Protein AF-A0A6L9QGP5-F1 (afdb_monomer_lite)

Radius of gyration: 24.7 Å; chains: 1; bounding box: 77×36×71 Å

Organism: NCBI:txid453573

Foldseek 3Di:
DDPVVVVVVVVVVVVVVVVVVVPPPDPPPQKEWEWEWEQDLQQKIKIKIQTDDPDPDPVSQQVLSQQQVCLQQVPFPDWDKDWDADPNGIIIMIITPNSWDDDQKIKHKTFCPSNLVSCVVRRNFKYKYAYHYPPFDKDKDFPWFDDDDNRIDIRGVVGITTMIMMITGHDVVNSVVSVCVVVVVPD

pLDDT: mean 81.31, std 14.69, range [35.16, 96.75]

Structure (mmCIF, N/CA/C/O backbone):
data_AF-A0A6L9QGP5-F1
#
_entry.id   AF-A0A6L9QGP5-F1
#
loop_
_atom_site.group_PDB
_atom_site.id
_atom_site.type_symbol
_atom_site.label_atom_id
_atom_site.label_alt_id
_atom_site.label_comp_id
_atom_site.label_asym_id
_atom_site.label_entity_id
_atom_site.label_seq_id
_atom_site.pdbx_PDB_ins_code
_atom_site.Cartn_x
_atom_site.Cartn_y
_atom_site.Cartn_z
_atom_site.occupancy
_atom_site.B_iso_or_equiv
_atom_site.auth_seq_id
_atom_site.auth_comp_id
_atom_site.auth_asym_id
_atom_site.auth_atom_id
_atom_site.pdbx_PDB_model_num
ATOM 1 N N . MET A 1 1 ? -47.451 16.944 52.480 1.00 52.25 1 MET A N 1
ATOM 2 C CA . MET A 1 1 ? -46.090 16.623 51.989 1.00 52.25 1 MET A CA 1
ATOM 3 C C . MET A 1 1 ? -45.152 17.732 52.432 1.00 52.25 1 MET A C 1
ATOM 5 O O . MET A 1 1 ? -45.442 18.890 52.171 1.00 52.25 1 MET A O 1
ATOM 9 N N . SER A 1 2 ? -44.118 17.407 53.207 1.00 56.41 2 SER A N 1
ATOM 10 C CA . SER A 1 2 ? -43.245 18.396 53.849 1.00 56.41 2 SER A CA 1
ATOM 11 C C . SER A 1 2 ? -42.211 18.953 52.863 1.00 56.41 2 SER A C 1
ATOM 13 O O . SER A 1 2 ? -41.683 18.222 52.027 1.00 56.41 2 SER A O 1
ATOM 15 N N . LEU A 1 3 ? -41.890 20.247 52.985 1.00 67.75 3 LEU A N 1
ATOM 16 C CA . LEU A 1 3 ? -40.940 20.983 52.129 1.00 67.75 3 LEU A CA 1
ATOM 17 C C . LEU A 1 3 ? -39.574 20.272 51.987 1.00 67.75 3 LEU A C 1
ATOM 19 O O . LEU A 1 3 ? -38.909 20.377 50.962 1.00 67.75 3 LEU A O 1
ATOM 23 N N . ARG A 1 4 ? -39.197 19.489 53.007 1.00 67.19 4 ARG A N 1
ATOM 24 C CA . ARG A 1 4 ? -37.963 18.690 53.084 1.00 67.19 4 ARG A CA 1
ATOM 25 C C . ARG A 1 4 ? -37.927 17.523 52.092 1.00 67.19 4 ARG A C 1
ATOM 27 O O . ARG A 1 4 ? -36.852 17.092 51.695 1.00 67.19 4 ARG A O 1
ATOM 34 N N . TRP A 1 5 ? -39.088 17.003 51.701 1.00 66.12 5 TRP A N 1
ATOM 35 C CA . TRP A 1 5 ? -39.187 15.901 50.744 1.00 66.12 5 TRP A CA 1
ATOM 36 C C . TRP A 1 5 ? -39.023 16.412 49.307 1.00 66.12 5 TRP A C 1
ATOM 38 O O . TRP A 1 5 ? -38.307 15.818 48.506 1.00 66.12 5 TRP A O 1
ATOM 48 N N . LEU A 1 6 ? -39.594 17.582 49.006 1.00 72.88 6 LEU A N 1
ATOM 49 C CA . LEU A 1 6 ? -39.451 18.241 47.704 1.00 72.88 6 LEU A CA 1
ATOM 50 C C . LEU A 1 6 ? -37.998 18.638 47.417 1.00 72.88 6 LEU A C 1
ATOM 52 O O . LEU A 1 6 ? -37.512 18.406 46.312 1.00 72.88 6 LEU A O 1
ATOM 56 N N . THR A 1 7 ? -37.277 19.159 48.414 1.00 71.06 7 THR A N 1
ATOM 57 C CA . THR A 1 7 ? -35.859 19.515 48.253 1.00 71.06 7 THR A CA 1
ATOM 58 C C . THR A 1 7 ? -34.971 18.290 48.054 1.00 71.06 7 THR A C 1
ATOM 60 O O . THR A 1 7 ? -34.114 18.308 47.175 1.00 71.06 7 THR A O 1
ATOM 63 N N . ALA A 1 8 ? -35.203 17.201 48.793 1.00 72.19 8 ALA A N 1
ATOM 64 C CA . ALA A 1 8 ? -34.447 15.959 48.619 1.00 72.19 8 ALA A CA 1
ATOM 65 C C . ALA A 1 8 ? -34.630 15.365 47.210 1.00 72.19 8 ALA A C 1
ATOM 67 O O . ALA A 1 8 ? -33.664 14.933 46.582 1.00 72.19 8 ALA A O 1
ATOM 68 N N . THR A 1 9 ? -35.856 15.414 46.682 1.00 73.44 9 THR A N 1
ATOM 69 C CA . THR A 1 9 ? -36.165 14.907 45.336 1.00 73.44 9 THR A CA 1
ATOM 70 C C . THR A 1 9 ? -35.549 15.789 44.246 1.00 73.44 9 THR A C 1
ATOM 72 O O . THR A 1 9 ? -34.979 15.279 43.284 1.00 73.44 9 THR A O 1
ATOM 75 N N . ALA A 1 10 ? -35.595 17.114 44.417 1.00 71.94 10 ALA A N 1
ATOM 76 C CA . ALA A 1 10 ? -34.988 18.062 43.484 1.00 71.94 10 ALA A CA 1
ATOM 77 C C . ALA A 1 10 ? -33.458 17.918 43.419 1.00 71.94 10 ALA A C 1
ATOM 79 O O . ALA A 1 10 ? -32.888 17.928 42.330 1.00 71.94 10 ALA A O 1
ATOM 80 N N . VAL A 1 11 ? -32.794 17.718 44.563 1.00 74.44 11 VAL A N 1
ATOM 81 C CA . VAL A 1 11 ? -31.338 17.501 44.631 1.00 74.44 11 VAL A CA 1
ATOM 82 C C . VAL A 1 11 ? -30.944 16.166 43.993 1.00 74.44 11 VAL A C 1
ATOM 84 O O . VAL A 1 11 ? -29.967 16.114 43.247 1.00 74.44 11 VAL A O 1
ATOM 87 N N . ALA A 1 12 ? -31.723 15.102 44.214 1.00 73.25 12 ALA A N 1
ATOM 88 C CA . ALA A 1 12 ? -31.483 13.805 43.582 1.00 73.25 12 ALA A CA 1
ATOM 89 C C . ALA A 1 12 ? -31.622 13.866 42.049 1.00 73.25 12 ALA A C 1
ATOM 91 O O . ALA A 1 12 ? -30.794 13.308 41.328 1.00 73.25 12 ALA A O 1
ATOM 92 N N . LEU A 1 13 ? -32.625 14.592 41.541 1.00 72.25 13 LEU A N 1
ATOM 93 C CA . LEU A 1 13 ? -32.826 14.788 40.102 1.00 72.25 13 LEU A CA 1
ATOM 94 C C . LEU A 1 13 ? -31.718 15.642 39.469 1.00 72.25 13 LEU A C 1
ATOM 96 O O . LEU A 1 13 ? -31.261 15.330 38.371 1.00 72.25 13 LEU A O 1
ATOM 100 N N . LEU A 1 14 ? -31.230 16.668 40.173 1.00 67.31 14 LEU A N 1
ATOM 101 C CA . LEU A 1 14 ? -30.085 17.473 39.733 1.00 67.31 14 LEU A CA 1
ATOM 102 C C . LEU A 1 14 ? -28.788 16.653 39.682 1.00 67.31 14 LEU A C 1
ATOM 104 O O . LEU A 1 14 ? -28.038 16.764 38.716 1.00 67.31 14 LEU A O 1
ATOM 108 N N . ALA A 1 15 ? -28.546 15.780 40.663 1.00 65.19 15 ALA A N 1
ATOM 109 C CA . ALA A 1 15 ? -27.379 14.896 40.668 1.00 65.19 15 ALA A CA 1
ATOM 110 C C . ALA A 1 15 ? -27.407 13.880 39.507 1.00 65.19 15 ALA A C 1
ATOM 112 O O . ALA A 1 15 ? -26.384 13.646 38.860 1.00 65.19 15 ALA A O 1
ATOM 113 N N . LEU A 1 16 ? -28.583 13.327 39.189 1.00 60.75 16 LEU A N 1
ATOM 114 C CA . LEU A 1 16 ? -28.786 12.447 38.030 1.00 60.75 16 LEU A CA 1
ATOM 115 C C . LEU A 1 16 ? -28.598 13.184 36.695 1.00 60.75 16 LEU A C 1
ATOM 117 O O . LEU A 1 16 ? -27.991 12.636 35.775 1.00 60.75 16 LEU A O 1
ATOM 121 N N . ALA A 1 17 ? -29.054 14.435 36.595 1.00 60.88 17 ALA A N 1
ATOM 122 C CA . ALA A 1 17 ? -28.869 15.261 35.403 1.00 60.88 17 ALA A CA 1
ATOM 123 C C . ALA A 1 17 ? -27.392 15.624 35.160 1.00 60.88 17 ALA A C 1
ATOM 125 O O . ALA A 1 17 ? -26.945 15.628 34.015 1.00 60.88 17 ALA A O 1
ATOM 126 N N . VAL A 1 18 ? -26.608 15.862 36.219 1.00 60.94 18 VAL A N 1
ATOM 127 C CA . VAL A 1 18 ? -25.157 16.106 36.113 1.00 60.94 18 VAL A CA 1
ATOM 128 C C . VAL A 1 18 ? -24.407 14.841 35.673 1.00 60.94 18 VAL A C 1
ATOM 130 O O . VAL A 1 18 ? -23.506 14.919 34.840 1.00 60.94 18 VAL A O 1
ATOM 133 N N . LEU A 1 19 ? -24.815 13.661 36.152 1.00 57.34 19 LEU A N 1
ATOM 134 C CA . LEU A 1 19 ? -24.239 12.381 35.720 1.00 57.34 19 LEU A CA 1
ATOM 135 C C . LEU A 1 19 ? -24.580 12.040 34.260 1.00 57.34 19 LEU A C 1
ATOM 137 O O . LEU A 1 19 ? -23.722 11.530 33.542 1.00 57.34 19 LEU A O 1
ATOM 141 N N . ALA A 1 20 ? -25.786 12.373 33.792 1.00 57.38 20 ALA A N 1
ATOM 142 C CA . ALA A 1 20 ? -26.165 12.229 32.385 1.00 57.38 20 ALA A CA 1
ATOM 143 C C . ALA A 1 20 ? -25.498 13.288 31.478 1.00 57.38 20 ALA A C 1
ATOM 145 O O . ALA A 1 20 ? -25.155 12.997 30.333 1.00 57.38 20 ALA A O 1
ATOM 146 N N . GLY A 1 21 ? -25.259 14.498 31.997 1.00 49.28 21 GLY A N 1
ATOM 147 C CA . GLY A 1 21 ? -24.613 15.608 31.286 1.00 49.28 21 GLY A CA 1
ATOM 148 C C . GLY A 1 21 ? -23.098 15.459 31.098 1.00 49.28 21 GLY A C 1
ATOM 149 O O . GLY A 1 21 ? -22.541 16.044 30.172 1.00 49.28 21 GLY A O 1
ATOM 150 N N . CYS A 1 22 ? -22.428 14.633 31.908 1.00 57.06 22 CYS A N 1
ATOM 151 C CA . CYS A 1 22 ? -21.014 14.280 31.709 1.00 57.06 22 CYS A CA 1
ATOM 152 C C . CYS A 1 22 ? -20.787 13.227 30.607 1.00 57.06 22 CYS A C 1
ATOM 154 O O . CYS A 1 22 ? -19.644 12.919 30.276 1.00 57.06 22 CYS A O 1
ATOM 156 N N . GLY A 1 23 ? -21.852 12.696 30.002 1.00 47.66 23 GLY A N 1
ATOM 157 C CA . GLY A 1 23 ? -21.805 11.817 28.834 1.00 47.66 23 GLY A CA 1
ATOM 158 C C . GLY A 1 23 ? -21.797 12.587 27.516 1.00 47.66 23 GLY A C 1
ATOM 159 O O . GLY A 1 23 ? -22.494 12.189 26.586 1.00 47.66 23 GLY A O 1
ATOM 160 N N . GLY A 1 24 ? -21.060 13.702 27.446 1.00 47.00 24 GLY A N 1
ATOM 161 C CA . GLY A 1 24 ? -20.863 14.510 26.240 1.00 47.00 24 GLY A CA 1
ATOM 162 C C . GLY A 1 24 ? -20.171 13.704 25.141 1.00 47.00 24 GLY A C 1
ATOM 163 O O . GLY A 1 24 ? -18.973 13.845 24.904 1.00 47.00 24 GLY A O 1
ATOM 164 N N . GLY A 1 25 ? -20.933 12.824 24.494 1.00 48.47 25 GLY A N 1
ATOM 165 C CA . GLY A 1 25 ? -20.540 11.991 23.373 1.00 48.47 25 GLY A CA 1
ATOM 166 C C . GLY A 1 25 ? -20.357 12.850 22.135 1.00 48.47 25 GLY A C 1
ATOM 167 O O . GLY A 1 25 ? -21.201 12.862 21.243 1.00 48.47 25 GLY A O 1
ATOM 168 N N . GLY A 1 26 ? -19.246 13.583 22.083 1.00 56.50 26 GLY A N 1
ATOM 169 C CA . GLY A 1 26 ? -18.727 14.085 20.821 1.00 56.50 26 GLY A CA 1
ATOM 170 C C . GLY A 1 26 ? -18.550 12.909 19.863 1.00 56.50 26 GLY A C 1
ATOM 171 O O . GLY A 1 26 ? -18.147 11.818 20.279 1.00 56.50 26 GLY A O 1
ATOM 172 N N . ALA A 1 27 ? -18.885 13.115 18.587 1.00 63.47 27 ALA A N 1
ATOM 173 C CA . ALA A 1 27 ? -18.674 12.099 17.565 1.00 63.47 27 ALA A CA 1
ATOM 174 C C . ALA A 1 27 ? -17.229 11.568 17.666 1.00 63.47 27 ALA A C 1
ATOM 176 O O . ALA A 1 27 ? -16.304 12.371 17.843 1.00 63.47 27 ALA A O 1
ATOM 177 N N . PRO A 1 28 ? -17.014 10.241 17.591 1.00 65.88 28 PRO A N 1
ATOM 178 C CA . PRO A 1 28 ? -15.676 9.677 17.673 1.00 65.88 28 PRO A CA 1
ATOM 179 C C . PRO A 1 28 ? -14.753 10.375 16.669 1.00 65.88 28 PRO A C 1
ATOM 181 O O . PRO A 1 28 ? -15.177 10.608 15.532 1.00 65.88 28 PRO A O 1
ATOM 184 N N . PRO A 1 29 ? -13.506 10.706 17.047 1.00 69.25 29 PRO A N 1
ATOM 185 C CA . PRO A 1 29 ? -12.596 11.372 16.134 1.00 69.25 29 PRO A CA 1
ATOM 186 C C . PRO A 1 29 ? -12.404 10.522 14.865 1.00 69.25 29 PRO A C 1
ATOM 188 O O . PRO A 1 29 ? -12.360 9.287 14.950 1.00 69.25 29 PRO A O 1
ATOM 191 N N . PRO A 1 30 ? -12.285 11.159 13.687 1.00 79.12 30 PRO A N 1
ATOM 192 C CA . PRO A 1 30 ? -12.140 10.450 12.424 1.00 79.12 30 PRO A CA 1
ATOM 193 C C . PRO A 1 30 ? -10.869 9.599 12.438 1.00 79.12 30 PRO A C 1
ATOM 195 O O . PRO A 1 30 ? -9.796 10.067 12.832 1.00 79.12 30 PRO A O 1
ATOM 198 N N . GLN A 1 31 ? -10.987 8.350 11.990 1.00 88.69 31 GLN A N 1
ATOM 199 C CA . GLN A 1 31 ? -9.846 7.445 11.912 1.00 88.69 31 GLN A CA 1
ATOM 200 C C . GLN A 1 31 ? -8.950 7.852 10.747 1.00 88.69 31 GLN A C 1
ATOM 202 O O . GLN A 1 31 ? -9.422 8.143 9.649 1.00 88.69 31 GLN A O 1
ATOM 207 N N . ARG A 1 32 ? -7.639 7.857 10.977 1.00 87.88 32 ARG A N 1
ATOM 208 C CA . ARG A 1 32 ? -6.649 8.232 9.968 1.00 87.88 32 ARG A CA 1
ATOM 209 C C . ARG A 1 32 ? -5.679 7.090 9.769 1.00 87.88 32 ARG A C 1
ATOM 211 O O . ARG A 1 32 ? -5.168 6.526 10.734 1.00 87.88 32 ARG A O 1
ATOM 218 N N . ALA A 1 33 ? -5.389 6.788 8.514 1.00 92.12 33 ALA A N 1
ATOM 219 C CA . ALA A 1 33 ? -4.330 5.861 8.172 1.00 92.12 33 ALA A CA 1
ATOM 220 C C . ALA A 1 33 ? -3.357 6.488 7.174 1.00 92.12 33 ALA A C 1
ATOM 222 O O . ALA A 1 33 ? -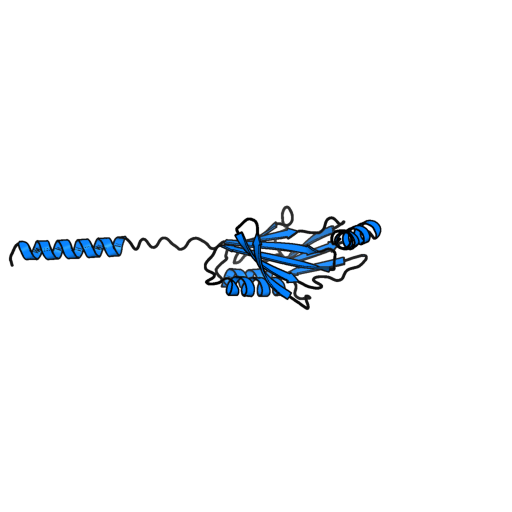3.703 7.356 6.364 1.00 92.12 33 ALA A O 1
ATOM 223 N N . ARG A 1 34 ? -2.119 6.016 7.235 1.00 94.06 34 ARG A N 1
ATOM 224 C CA . ARG A 1 34 ? -1.097 6.235 6.224 1.00 94.06 34 ARG A CA 1
ATOM 225 C C . ARG A 1 34 ? -0.489 4.888 5.870 1.00 94.06 34 ARG A C 1
ATOM 227 O O . ARG A 1 34 ? -0.160 4.103 6.755 1.00 94.06 34 ARG A O 1
ATOM 234 N N . VAL A 1 35 ? -0.361 4.646 4.575 1.00 95.62 35 VAL A N 1
ATOM 235 C CA . VAL A 1 35 ? 0.300 3.476 4.012 1.00 95.62 35 VAL A CA 1
ATOM 236 C C . VAL A 1 35 ? 1.516 3.965 3.241 1.00 95.62 35 VAL A C 1
ATOM 238 O O . VAL A 1 35 ? 1.379 4.714 2.273 1.00 95.62 35 VAL A O 1
ATOM 241 N N . ASP A 1 36 ? 2.701 3.556 3.669 1.00 96.00 36 ASP A N 1
ATOM 242 C CA . ASP A 1 36 ? 3.942 3.801 2.941 1.00 96.00 36 ASP A CA 1
ATOM 243 C C . ASP A 1 36 ? 4.373 2.493 2.268 1.00 96.00 36 ASP A C 1
ATOM 245 O O . ASP A 1 36 ? 4.530 1.465 2.919 1.00 96.00 36 ASP A O 1
ATOM 249 N N . VAL A 1 37 ? 4.516 2.522 0.945 1.00 96.75 37 VAL A N 1
ATOM 250 C CA . VAL A 1 37 ? 4.975 1.391 0.135 1.00 96.75 37 VAL A CA 1
ATOM 251 C C . VAL A 1 37 ? 6.394 1.685 -0.315 1.00 96.75 37 VAL A C 1
ATOM 253 O O . VAL A 1 37 ? 6.611 2.632 -1.069 1.00 96.75 37 VAL A O 1
ATOM 256 N N . THR A 1 38 ? 7.350 0.870 0.108 1.00 95.62 38 THR A N 1
ATOM 257 C CA . THR A 1 38 ? 8.757 0.990 -0.278 1.00 95.62 38 THR A CA 1
ATOM 258 C C . THR A 1 38 ? 9.130 -0.169 -1.179 1.00 95.62 38 THR A C 1
ATOM 260 O O . THR A 1 38 ? 9.122 -1.318 -0.755 1.00 95.62 38 THR A O 1
ATOM 263 N N . VAL A 1 39 ? 9.457 0.118 -2.435 1.00 93.00 39 VAL A N 1
ATOM 264 C CA . VAL A 1 39 ? 9.999 -0.882 -3.359 1.00 93.00 39 VAL A CA 1
ATOM 265 C C . VAL A 1 39 ? 11.478 -1.079 -3.037 1.00 93.00 39 VAL A C 1
ATOM 267 O O . VAL A 1 39 ? 12.212 -0.101 -2.904 1.00 93.00 39 VAL A O 1
ATOM 270 N N . LEU A 1 40 ? 11.913 -2.330 -2.913 1.00 90.50 40 LEU A N 1
ATOM 271 C CA . LEU A 1 40 ? 13.303 -2.679 -2.630 1.00 90.50 40 LEU A CA 1
ATOM 272 C C . LEU A 1 40 ? 14.035 -3.075 -3.914 1.00 90.50 40 LEU A C 1
ATOM 274 O O . LEU A 1 40 ? 13.420 -3.429 -4.921 1.00 90.50 40 LEU A O 1
ATOM 278 N N . GLU A 1 41 ? 15.361 -3.006 -3.897 1.00 83.25 41 GLU A N 1
ATOM 279 C CA . GLU A 1 41 ? 16.214 -3.326 -5.052 1.00 83.25 41 GLU A CA 1
ATOM 280 C C . GLU A 1 41 ? 16.358 -4.837 -5.286 1.00 83.25 41 GLU A C 1
ATOM 282 O O . GLU A 1 41 ? 16.621 -5.284 -6.395 1.00 83.25 41 GLU A O 1
ATOM 287 N N . ASP A 1 42 ? 16.118 -5.657 -4.271 1.00 83.38 42 ASP A N 1
ATOM 288 C CA . ASP A 1 42 ? 16.232 -7.118 -4.337 1.00 83.38 42 ASP A CA 1
ATOM 289 C C . ASP A 1 42 ? 15.017 -7.814 -4.987 1.00 83.38 42 ASP A C 1
ATOM 291 O O . ASP A 1 42 ? 14.988 -9.039 -5.129 1.00 83.38 42 ASP A O 1
ATOM 295 N N . GLY A 1 43 ? 14.010 -7.050 -5.420 1.00 86.12 43 GLY A N 1
ATOM 296 C CA . GLY A 1 43 ? 12.738 -7.585 -5.912 1.00 86.12 43 GLY A CA 1
ATOM 297 C C . GLY A 1 43 ? 11.618 -7.588 -4.873 1.00 86.12 43 GLY A C 1
ATOM 298 O O . GLY A 1 43 ? 10.484 -7.927 -5.219 1.00 86.12 43 GLY A O 1
ATOM 299 N N . GLY A 1 44 ? 11.914 -7.241 -3.620 1.00 91.38 44 GLY A N 1
ATOM 300 C CA . GLY A 1 44 ? 10.95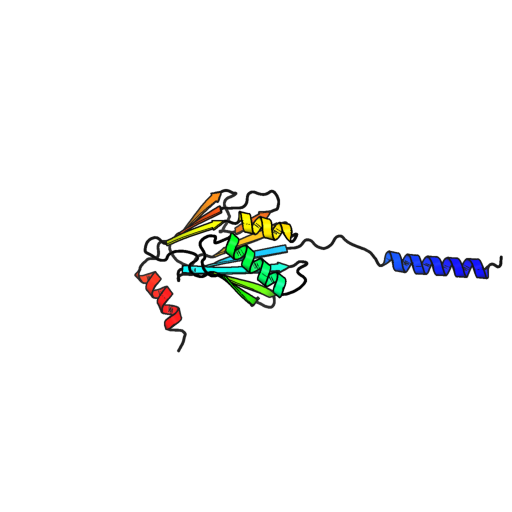3 -7.144 -2.529 1.00 91.38 44 GLY A CA 1
ATOM 301 C C . GLY A 1 44 ? 10.225 -5.800 -2.455 1.00 91.38 44 GLY A C 1
ATOM 302 O O . GLY A 1 44 ? 10.465 -4.870 -3.234 1.00 91.38 44 GLY A O 1
ATOM 303 N N . ALA A 1 45 ? 9.309 -5.706 -1.497 1.00 94.56 45 ALA A N 1
ATOM 304 C CA . ALA A 1 45 ? 8.697 -4.451 -1.080 1.00 94.56 45 ALA A CA 1
ATOM 305 C C . ALA A 1 45 ? 8.352 -4.477 0.415 1.00 94.56 45 ALA A C 1
ATOM 307 O O . ALA A 1 45 ? 8.034 -5.527 0.968 1.00 94.56 45 ALA A O 1
ATOM 308 N N . GLU A 1 46 ? 8.353 -3.315 1.055 1.00 95.94 46 GLU A N 1
ATOM 309 C CA . GLU A 1 46 ? 7.813 -3.116 2.398 1.00 95.94 46 GLU A CA 1
ATOM 310 C C . GLU A 1 46 ? 6.513 -2.311 2.314 1.00 95.94 46 GLU A C 1
ATOM 312 O O . GLU A 1 46 ? 6.405 -1.356 1.543 1.00 95.94 46 GLU A O 1
ATOM 317 N N . VAL A 1 47 ? 5.521 -2.689 3.116 1.00 96.56 47 VAL A N 1
ATOM 318 C CA . VAL A 1 47 ? 4.269 -1.951 3.291 1.00 96.56 47 VAL A CA 1
ATOM 319 C C . VAL A 1 47 ? 4.110 -1.616 4.764 1.00 96.56 47 VAL A C 1
ATOM 321 O O . VAL A 1 47 ? 3.820 -2.490 5.582 1.00 96.56 47 VAL A O 1
ATOM 324 N N . ASP A 1 48 ? 4.264 -0.340 5.089 1.00 95.69 48 ASP A N 1
ATOM 325 C CA . ASP A 1 48 ? 4.123 0.178 6.442 1.00 95.69 48 ASP A CA 1
ATOM 326 C C . ASP A 1 48 ? 2.724 0.763 6.617 1.00 95.69 48 ASP A C 1
ATOM 328 O O . ASP A 1 48 ? 2.336 1.714 5.937 1.00 95.69 48 ASP A O 1
ATOM 332 N N . LEU A 1 49 ? 1.951 0.183 7.535 1.00 94.88 49 LEU A N 1
ATOM 333 C CA . LEU A 1 49 ? 0.632 0.671 7.920 1.00 94.88 49 LEU A CA 1
ATOM 334 C C . LEU A 1 49 ? 0.720 1.428 9.243 1.00 94.88 49 LEU A C 1
ATOM 336 O O . LEU A 1 49 ? 0.831 0.827 10.316 1.00 94.88 49 LEU A O 1
ATOM 340 N N . HIS A 1 50 ? 0.563 2.744 9.160 1.00 91.75 50 HIS A N 1
ATOM 341 C CA . HIS A 1 50 ? 0.327 3.618 10.299 1.00 91.75 50 HIS A CA 1
ATOM 342 C C . HIS A 1 50 ? -1.177 3.840 10.441 1.00 91.75 50 HIS A C 1
ATOM 344 O O . HIS A 1 50 ? -1.782 4.520 9.615 1.00 91.75 50 HIS A O 1
ATOM 350 N N . ALA A 1 51 ? -1.788 3.275 11.478 1.00 88.69 51 ALA A N 1
ATOM 351 C CA . ALA A 1 51 ? -3.221 3.385 11.721 1.00 88.69 51 ALA A CA 1
ATOM 352 C C . ALA A 1 51 ? -3.476 4.083 13.061 1.00 88.69 51 ALA A C 1
ATOM 354 O O . ALA A 1 51 ? -3.201 3.526 14.120 1.00 88.69 51 ALA A O 1
ATOM 355 N N . ALA A 1 52 ? -4.010 5.301 13.005 1.00 83.50 52 ALA A N 1
ATOM 356 C CA . ALA A 1 52 ? -4.505 6.040 14.157 1.00 83.50 52 ALA A CA 1
ATOM 357 C C . ALA A 1 52 ? -6.036 5.944 14.158 1.00 83.50 52 ALA A C 1
ATOM 359 O O . ALA A 1 52 ? -6.729 6.692 13.466 1.00 83.50 52 ALA A O 1
ATOM 360 N N . GLY A 1 53 ? -6.566 4.961 14.881 1.00 79.62 53 GLY A N 1
ATOM 361 C CA . GLY A 1 53 ? -7.991 4.651 14.873 1.00 79.62 53 GLY A CA 1
ATOM 362 C C . GLY A 1 53 ? -8.355 3.538 15.847 1.00 79.62 53 GLY A C 1
ATOM 363 O O . GLY A 1 53 ? -7.543 3.105 16.663 1.00 79.62 53 GLY A O 1
ATOM 364 N N . ARG A 1 54 ? -9.595 3.067 15.747 1.00 80.62 54 ARG A N 1
ATOM 365 C CA . ARG A 1 54 ? -10.173 2.016 16.585 1.00 80.62 54 ARG A CA 1
ATOM 366 C C . ARG A 1 54 ? -9.747 0.644 16.064 1.00 80.62 54 ARG A C 1
ATOM 368 O O . ARG A 1 54 ? -10.535 -0.089 15.477 1.00 80.62 54 ARG A O 1
ATOM 375 N N . LEU A 1 55 ? -8.479 0.307 16.282 1.00 81.56 55 LEU A N 1
ATOM 376 C CA . LEU A 1 55 ? -7.983 -1.062 16.171 1.00 81.56 55 LEU A CA 1
ATOM 377 C C . LEU A 1 55 ? -7.712 -1.573 17.595 1.00 81.56 55 LEU A C 1
ATOM 379 O O . LEU A 1 55 ? -6.890 -0.984 18.292 1.00 81.56 55 LEU A O 1
ATOM 383 N N . PRO A 1 56 ? -8.407 -2.627 18.056 1.00 79.19 56 PRO A N 1
ATOM 384 C CA . PRO A 1 56 ? -8.410 -3.032 19.464 1.00 79.19 56 PRO A CA 1
ATOM 385 C C . PRO A 1 56 ? -7.099 -3.681 19.921 1.00 79.19 56 PRO A C 1
ATOM 387 O O . PRO A 1 56 ? -6.898 -3.870 21.117 1.00 79.19 56 PRO A O 1
ATOM 390 N N . SER A 1 57 ? -6.213 -4.062 18.994 1.00 84.31 57 SER A N 1
ATOM 391 C CA . SER A 1 57 ? -4.925 -4.672 19.328 1.00 84.31 57 SER A CA 1
ATOM 392 C C . SER A 1 57 ? -3.896 -4.553 18.204 1.00 84.31 57 SER A C 1
ATOM 394 O O . SER A 1 57 ? -4.242 -4.490 17.022 1.00 84.31 57 SER A O 1
ATOM 396 N N . ASP A 1 58 ? -2.617 -4.659 18.567 1.00 86.56 58 ASP A N 1
ATOM 397 C CA . ASP A 1 58 ? -1.489 -4.809 17.640 1.00 86.56 58 ASP A CA 1
ATOM 398 C C . ASP A 1 58 ? -1.682 -5.968 16.650 1.00 86.56 58 ASP A C 1
ATOM 400 O O . ASP A 1 58 ? -1.268 -5.887 15.492 1.00 86.56 58 ASP A O 1
ATOM 404 N N . ALA A 1 59 ? -2.326 -7.056 17.085 1.00 89.25 59 ALA A N 1
ATOM 405 C CA . ALA A 1 59 ? -2.619 -8.203 16.232 1.00 89.25 59 ALA A CA 1
ATOM 406 C C . ALA A 1 59 ? -3.590 -7.836 15.098 1.00 89.25 59 ALA A C 1
ATOM 408 O O . ALA A 1 59 ? -3.400 -8.278 13.963 1.00 89.25 59 ALA A O 1
ATOM 409 N N . GLU A 1 60 ? -4.582 -6.981 15.366 1.00 89.81 60 GLU A N 1
ATOM 410 C CA . GLU A 1 60 ? -5.472 -6.465 14.324 1.00 89.81 60 GLU A CA 1
ATOM 411 C C . GLU A 1 60 ? -4.750 -5.543 13.344 1.00 89.81 60 GLU A C 1
ATOM 413 O O . GLU A 1 60 ? -4.983 -5.656 12.137 1.00 89.81 60 GLU A O 1
ATOM 418 N N . VAL A 1 61 ? -3.840 -4.690 13.831 1.00 90.31 61 VAL A N 1
ATOM 419 C CA . VAL A 1 61 ? -3.011 -3.837 12.962 1.00 90.31 61 VAL A CA 1
ATOM 420 C C . VAL A 1 61 ? -2.161 -4.707 12.031 1.00 90.31 61 VAL A C 1
ATOM 422 O O . VAL A 1 61 ? -2.159 -4.487 10.820 1.00 90.31 61 VAL A O 1
ATOM 425 N N . ARG A 1 62 ? -1.511 -5.759 12.557 1.00 93.06 62 ARG A N 1
ATOM 426 C CA . ARG A 1 62 ? -0.750 -6.727 11.742 1.00 93.06 62 ARG A CA 1
ATOM 427 C C . ARG A 1 62 ? -1.636 -7.439 10.725 1.00 93.06 62 ARG A C 1
ATOM 429 O O . ARG A 1 62 ? -1.292 -7.514 9.548 1.00 93.06 62 ARG A O 1
ATOM 436 N N . ALA A 1 63 ? -2.788 -7.949 11.150 1.00 92.88 63 ALA A N 1
ATOM 437 C CA . ALA A 1 63 ? -3.701 -8.648 10.253 1.00 92.88 63 ALA A CA 1
ATOM 438 C C . ALA A 1 63 ? -4.203 -7.730 9.125 1.00 92.88 63 ALA A C 1
ATOM 440 O O . ALA A 1 63 ? -4.324 -8.164 7.978 1.00 92.88 63 ALA A O 1
ATOM 441 N N . LEU A 1 64 ? -4.478 -6.458 9.433 1.00 94.44 64 LEU A N 1
ATOM 442 C CA . LEU A 1 64 ? -4.870 -5.458 8.445 1.00 94.44 64 LEU A CA 1
ATOM 443 C C . LEU A 1 64 ? -3.724 -5.139 7.477 1.00 94.44 64 LEU A C 1
ATOM 445 O O . LEU A 1 64 ? -3.947 -5.204 6.270 1.00 94.44 64 LEU A O 1
ATOM 449 N N . ALA A 1 65 ? -2.510 -4.891 7.976 1.00 95.12 65 ALA A N 1
ATOM 450 C CA . ALA A 1 65 ? -1.333 -4.639 7.143 1.00 95.12 65 ALA A CA 1
ATOM 451 C C . ALA A 1 65 ? -1.041 -5.806 6.187 1.00 95.12 65 ALA A C 1
ATOM 453 O O . ALA A 1 65 ? -0.848 -5.594 4.993 1.00 95.12 65 ALA A O 1
ATOM 454 N N . GLY A 1 66 ? -1.111 -7.049 6.675 1.00 94.88 66 GLY A N 1
ATOM 455 C CA . GLY A 1 66 ? -0.921 -8.240 5.844 1.00 94.88 66 GLY A CA 1
ATOM 456 C C . GLY A 1 66 ? -1.980 -8.401 4.755 1.00 94.88 66 GLY A C 1
ATOM 457 O O . GLY A 1 66 ? -1.656 -8.785 3.633 1.00 94.88 66 GLY A O 1
ATOM 458 N N . ARG A 1 67 ? -3.249 -8.086 5.054 1.00 95.31 67 ARG A N 1
ATOM 459 C CA . ARG A 1 67 ? -4.315 -8.076 4.038 1.00 95.31 67 ARG A CA 1
ATOM 460 C C . ARG A 1 67 ? -4.078 -6.984 3.000 1.00 95.31 67 ARG A C 1
ATOM 462 O O . ARG A 1 67 ? -4.139 -7.281 1.816 1.00 95.31 67 ARG A O 1
ATOM 469 N N . ILE A 1 68 ? -3.764 -5.763 3.433 1.00 95.56 68 ILE A N 1
ATOM 470 C CA . ILE A 1 68 ? -3.467 -4.638 2.536 1.00 95.56 68 ILE A CA 1
ATOM 471 C C . ILE A 1 68 ? -2.299 -4.982 1.606 1.00 95.56 68 ILE A C 1
ATOM 473 O O . ILE A 1 68 ? -2.432 -4.819 0.399 1.00 95.56 68 ILE A O 1
ATOM 477 N N . ALA A 1 69 ? -1.197 -5.520 2.132 1.00 95.88 69 ALA A N 1
ATOM 478 C CA . ALA A 1 69 ? -0.032 -5.881 1.328 1.00 95.88 69 ALA A CA 1
ATOM 479 C C . ALA A 1 69 ? -0.352 -6.922 0.240 1.00 95.88 69 ALA A C 1
ATOM 481 O O . ALA A 1 69 ? 0.086 -6.769 -0.896 1.00 95.88 69 ALA A O 1
ATOM 482 N N . ARG A 1 70 ? -1.167 -7.943 0.544 1.00 94.44 70 ARG A N 1
ATOM 483 C CA . ARG A 1 70 ? -1.596 -8.939 -0.458 1.00 94.44 70 ARG A CA 1
ATOM 484 C C . ARG A 1 70 ? -2.486 -8.347 -1.548 1.00 94.44 70 ARG A C 1
ATOM 486 O O . ARG A 1 70 ? -2.379 -8.754 -2.697 1.00 94.44 70 ARG A O 1
ATOM 493 N N . GLU A 1 71 ? -3.352 -7.401 -1.193 1.00 95.00 71 GLU A N 1
ATOM 494 C CA . GLU A 1 71 ? -4.212 -6.717 -2.166 1.00 95.00 71 GLU A CA 1
ATOM 495 C C . GLU A 1 71 ? -3.383 -5.778 -3.063 1.00 95.00 71 GLU A C 1
ATOM 497 O O . GLU A 1 71 ? -3.608 -5.734 -4.268 1.00 95.00 71 GLU A O 1
ATOM 502 N N . LEU A 1 72 ? -2.381 -5.090 -2.495 1.00 95.25 72 LEU A N 1
ATOM 503 C CA . LEU A 1 72 ? -1.454 -4.230 -3.241 1.00 95.25 72 LEU A CA 1
ATOM 504 C C . LEU A 1 72 ? -0.583 -5.018 -4.226 1.00 95.25 72 LEU A C 1
ATOM 506 O O . LEU A 1 72 ? -0.339 -4.540 -5.334 1.00 95.25 72 LEU A O 1
ATOM 510 N N . PHE A 1 73 ? -0.125 -6.210 -3.830 1.00 91.62 73 PHE A N 1
ATOM 511 C CA . PHE A 1 73 ? 0.784 -7.057 -4.604 1.00 91.62 73 PHE A CA 1
ATOM 512 C C . PHE A 1 73 ? 0.159 -8.433 -4.882 1.00 91.62 73 PHE A C 1
ATOM 514 O O . PHE A 1 73 ? 0.564 -9.428 -4.276 1.00 91.62 73 PHE A O 1
ATOM 521 N N . PRO A 1 74 ? -0.782 -8.545 -5.837 1.00 79.44 74 PRO A N 1
ATOM 522 C CA . PRO A 1 74 ? -1.484 -9.805 -6.102 1.00 79.44 74 PRO A CA 1
ATOM 523 C C . PRO A 1 74 ? -0.564 -10.936 -6.597 1.00 79.44 74 PRO A C 1
ATOM 525 O O . PRO A 1 74 ? -0.912 -12.107 -6.491 1.00 79.44 74 PRO A O 1
ATOM 528 N N . GLY A 1 75 ? 0.617 -10.604 -7.135 1.00 78.56 75 GLY A N 1
ATOM 529 C CA . GLY A 1 75 ? 1.627 -11.578 -7.568 1.00 78.56 75 GLY A CA 1
ATOM 530 C C . GLY A 1 75 ? 2.597 -12.038 -6.472 1.00 78.56 75 GLY A C 1
ATOM 531 O O . GLY A 1 75 ? 3.452 -12.883 -6.743 1.00 78.56 75 GLY A O 1
ATOM 532 N N . ALA A 1 76 ? 2.505 -11.486 -5.258 1.00 79.94 76 ALA A N 1
ATOM 533 C CA . ALA A 1 76 ? 3.409 -11.828 -4.169 1.00 79.94 76 ALA A CA 1
ATOM 534 C C . ALA A 1 76 ? 3.151 -13.248 -3.653 1.00 79.94 76 ALA A C 1
ATOM 536 O O . ALA A 1 76 ? 2.017 -13.628 -3.368 1.00 79.94 76 ALA A O 1
ATOM 537 N N . ARG A 1 77 ? 4.222 -14.032 -3.488 1.00 74.94 77 ARG A N 1
ATOM 538 C CA . ARG A 1 77 ? 4.123 -15.402 -2.955 1.00 74.94 77 ARG A CA 1
ATOM 539 C C . ARG A 1 77 ? 4.126 -15.450 -1.434 1.00 74.94 77 ARG A C 1
ATOM 541 O O . ARG A 1 77 ? 3.440 -16.284 -0.852 1.00 74.94 77 ARG A O 1
ATOM 548 N N . THR A 1 78 ? 4.884 -14.558 -0.804 1.00 87.25 78 THR A N 1
ATOM 549 C CA . THR A 1 78 ? 5.083 -14.548 0.645 1.00 87.25 78 THR A CA 1
ATOM 550 C C . THR A 1 78 ? 4.906 -13.131 1.164 1.00 87.25 78 THR A C 1
ATOM 552 O O . THR A 1 78 ? 5.466 -12.188 0.610 1.00 87.25 78 THR A O 1
ATOM 555 N N . VAL A 1 79 ? 4.129 -12.993 2.239 1.00 92.19 79 VAL A N 1
ATOM 556 C CA . VAL A 1 79 ? 3.980 -11.742 2.986 1.00 92.19 79 VAL A CA 1
ATOM 557 C C . VAL A 1 79 ? 4.216 -12.048 4.457 1.00 92.19 79 VAL A C 1
ATOM 559 O O . VAL A 1 79 ? 3.458 -12.820 5.051 1.00 92.19 79 VAL A O 1
ATOM 562 N N . ARG A 1 80 ? 5.255 -11.453 5.041 1.00 93.69 80 ARG A N 1
ATOM 563 C CA . ARG A 1 80 ? 5.583 -11.562 6.468 1.00 93.69 80 ARG A CA 1
ATOM 564 C C . ARG A 1 80 ? 5.217 -10.262 7.151 1.00 93.69 80 ARG A C 1
ATOM 566 O O . ARG A 1 80 ? 5.507 -9.197 6.629 1.00 93.69 80 ARG A O 1
ATOM 573 N N . VAL A 1 81 ? 4.564 -10.332 8.306 1.00 93.25 81 VAL A N 1
ATOM 574 C CA . VAL A 1 81 ? 4.092 -9.128 8.996 1.00 93.25 81 VAL A CA 1
ATOM 575 C C . VAL A 1 81 ? 4.637 -9.084 10.406 1.00 93.25 81 VAL A C 1
ATOM 577 O O . VAL A 1 81 ? 4.517 -10.049 11.157 1.00 93.25 81 VAL A O 1
ATOM 580 N N . SER A 1 82 ? 5.183 -7.937 10.783 1.00 89.81 82 SER A N 1
ATOM 581 C CA . SER A 1 82 ? 5.645 -7.662 12.137 1.00 89.81 82 SER A CA 1
ATOM 582 C C . SER A 1 82 ? 5.132 -6.305 12.606 1.00 89.81 82 SER A C 1
ATOM 584 O O . SER A 1 82 ? 4.885 -5.402 11.810 1.00 89.81 82 SER A O 1
ATOM 586 N N . THR A 1 83 ? 4.937 -6.149 13.911 1.00 87.75 83 THR A N 1
ATOM 587 C CA . THR A 1 83 ? 4.774 -4.823 14.516 1.00 87.75 83 THR A CA 1
ATOM 588 C C . THR A 1 83 ? 6.144 -4.225 14.783 1.00 87.75 83 THR A C 1
ATOM 590 O O . THR A 1 83 ? 7.047 -4.899 15.279 1.00 87.75 83 THR A O 1
ATOM 593 N N . ARG A 1 84 ? 6.300 -2.950 14.445 1.00 82.62 84 ARG A N 1
ATOM 594 C CA . ARG A 1 84 ? 7.524 -2.171 14.612 1.00 82.62 84 ARG A CA 1
ATOM 595 C C . ARG A 1 84 ? 7.195 -0.860 15.326 1.00 82.62 84 ARG A C 1
ATOM 597 O O . ARG A 1 84 ? 6.040 -0.446 15.415 1.00 82.62 84 ARG A O 1
ATOM 604 N N . LYS A 1 85 ? 8.229 -0.202 15.847 1.00 75.31 85 LYS A N 1
ATOM 605 C CA . LYS A 1 85 ? 8.149 1.163 16.377 1.00 75.31 85 LYS A CA 1
ATOM 606 C C . LYS A 1 85 ? 9.028 2.053 15.510 1.00 75.31 85 LYS A C 1
ATOM 608 O O . LYS A 1 85 ? 10.218 1.789 15.378 1.00 75.31 85 LYS A O 1
ATOM 613 N N . GLY A 1 86 ? 8.452 3.094 14.918 1.00 60.78 86 GLY A N 1
ATOM 614 C CA . GLY A 1 86 ? 9.166 4.054 14.074 1.00 60.78 86 GLY A CA 1
ATOM 615 C C . GLY A 1 86 ? 9.040 5.443 14.667 1.00 60.78 86 GLY A C 1
ATOM 616 O O . GLY A 1 86 ? 7.927 5.943 14.783 1.00 60.78 86 GLY A O 1
ATOM 617 N N . ARG A 1 87 ? 10.158 6.060 15.080 1.00 66.12 87 ARG A N 1
ATOM 618 C CA . ARG A 1 87 ? 10.174 7.380 15.754 1.00 66.12 87 ARG A CA 1
ATOM 619 C C . ARG A 1 87 ? 9.135 7.499 16.889 1.00 66.12 87 ARG A C 1
ATOM 621 O O . ARG A 1 87 ? 8.483 8.525 17.033 1.00 66.12 87 ARG A O 1
ATOM 628 N N . GLY A 1 88 ? 8.945 6.425 17.658 1.00 65.56 88 GLY A N 1
ATOM 629 C CA . GLY A 1 88 ? 7.976 6.364 18.761 1.00 65.56 88 GLY A CA 1
ATOM 630 C C . GLY A 1 88 ? 6.536 6.005 18.369 1.00 65.56 88 GLY A C 1
ATOM 631 O O . GLY A 1 88 ? 5.727 5.760 19.256 1.00 65.56 88 GLY A O 1
ATOM 632 N N . ILE A 1 89 ? 6.211 5.898 17.076 1.00 65.81 89 ILE A N 1
ATOM 633 C CA . ILE A 1 89 ? 4.869 5.542 16.599 1.00 65.81 89 ILE A CA 1
ATOM 634 C C . ILE A 1 89 ? 4.811 4.028 16.335 1.00 65.81 89 ILE A C 1
ATOM 636 O O . ILE A 1 89 ? 5.613 3.529 15.536 1.00 65.81 89 ILE A O 1
ATOM 640 N N . PRO A 1 90 ? 3.904 3.274 16.984 1.00 68.62 90 PRO A N 1
ATOM 641 C CA . PRO A 1 90 ? 3.690 1.870 16.660 1.00 68.62 90 PRO A CA 1
ATOM 642 C C . PRO A 1 90 ? 3.045 1.747 15.276 1.00 68.62 90 PRO A C 1
ATOM 644 O O . PRO A 1 90 ? 2.112 2.474 14.937 1.00 68.62 90 PRO A O 1
ATOM 647 N N . PHE A 1 91 ? 3.557 0.829 14.463 1.00 85.12 91 PHE A N 1
ATOM 648 C CA . PHE A 1 91 ? 3.006 0.521 13.146 1.00 85.12 91 PHE A CA 1
ATOM 649 C C . PHE A 1 91 ? 3.209 -0.958 12.816 1.00 85.12 91 PHE A C 1
ATOM 651 O O . PHE A 1 91 ? 3.992 -1.654 13.467 1.00 85.12 91 PHE A O 1
ATOM 658 N N . ALA A 1 92 ? 2.493 -1.459 11.814 1.00 92.69 92 ALA A N 1
ATOM 659 C CA . ALA A 1 92 ? 2.729 -2.799 11.287 1.00 92.69 92 ALA A CA 1
ATOM 660 C C . ALA A 1 92 ? 3.448 -2.705 9.942 1.00 92.69 92 ALA A C 1
ATOM 662 O O . ALA A 1 92 ? 2.992 -1.992 9.051 1.00 92.69 92 ALA A O 1
ATOM 663 N N . ARG A 1 93 ? 4.547 -3.447 9.803 1.00 95.12 93 ARG A N 1
ATOM 664 C CA . ARG A 1 93 ? 5.296 -3.614 8.558 1.00 95.12 93 ARG A CA 1
ATOM 665 C C . ARG A 1 93 ? 4.966 -4.966 7.955 1.00 95.12 93 ARG A C 1
ATOM 667 O O . ARG A 1 93 ? 5.105 -5.987 8.631 1.00 95.12 93 ARG A O 1
ATOM 674 N N . ALA A 1 94 ? 4.559 -4.971 6.696 1.00 95.75 94 ALA A N 1
ATOM 675 C CA . ALA A 1 94 ? 4.442 -6.168 5.885 1.00 95.75 94 ALA A CA 1
ATOM 676 C C . ALA A 1 94 ? 5.581 -6.203 4.856 1.00 95.75 94 ALA A C 1
ATOM 678 O O . ALA A 1 94 ? 5.661 -5.350 3.979 1.00 95.75 94 ALA A O 1
ATOM 679 N N . GLU A 1 95 ? 6.455 -7.190 4.977 1.00 95.81 95 GLU A N 1
ATOM 680 C CA . GLU A 1 95 ? 7.530 -7.492 4.037 1.00 95.81 95 GLU A CA 1
ATOM 681 C C . GLU A 1 95 ? 6.980 -8.438 2.967 1.00 95.81 95 GLU A C 1
ATOM 683 O O . GLU A 1 95 ? 6.375 -9.472 3.275 1.00 95.81 95 GLU A O 1
ATOM 688 N N . VAL A 1 96 ? 7.142 -8.052 1.707 1.00 94.00 96 VAL A N 1
ATOM 689 C CA . VAL A 1 96 ? 6.610 -8.737 0.533 1.00 94.00 96 VAL A CA 1
ATOM 690 C C . VAL A 1 96 ? 7.776 -9.283 -0.277 1.00 94.00 96 VAL A C 1
ATOM 692 O O . VAL A 1 96 ? 8.509 -8.527 -0.917 1.00 94.00 96 VAL A O 1
ATOM 695 N N . ASP A 1 97 ? 7.916 -10.606 -0.298 1.00 89.44 97 ASP A N 1
ATOM 696 C CA . ASP A 1 97 ? 8.969 -11.260 -1.069 1.00 89.44 97 ASP A CA 1
ATOM 697 C C . ASP A 1 97 ? 8.575 -11.325 -2.545 1.00 89.44 97 ASP A C 1
ATOM 699 O O . ASP A 1 97 ? 7.462 -11.742 -2.892 1.00 89.44 97 ASP A O 1
ATOM 703 N N . ARG A 1 98 ? 9.526 -10.997 -3.429 1.00 84.25 98 ARG A N 1
ATOM 704 C CA . ARG A 1 98 ? 9.339 -11.047 -4.890 1.00 84.25 98 ARG A CA 1
ATOM 705 C C . ARG A 1 98 ? 8.097 -10.270 -5.346 1.00 84.25 98 ARG A C 1
ATOM 707 O O . ARG A 1 98 ? 7.342 -10.744 -6.195 1.00 84.25 98 ARG A O 1
ATOM 714 N N . ALA A 1 99 ? 7.908 -9.067 -4.803 1.00 86.75 99 ALA A N 1
ATOM 715 C CA . ALA A 1 99 ? 6.915 -8.102 -5.269 1.00 86.75 99 ALA A CA 1
ATOM 716 C C . ALA A 1 99 ? 7.026 -7.845 -6.785 1.00 86.75 99 ALA A C 1
ATOM 718 O O . ALA A 1 99 ? 6.029 -7.563 -7.451 1.00 86.75 99 ALA A O 1
ATOM 719 N N . TYR A 1 100 ? 8.234 -7.981 -7.340 1.00 85.50 100 TYR A N 1
ATOM 720 C CA . TYR A 1 100 ? 8.481 -7.984 -8.775 1.00 85.50 100 TYR A CA 1
ATOM 721 C C . TYR A 1 100 ? 9.651 -8.894 -9.164 1.00 85.50 100 TYR A C 1
ATOM 723 O O . TYR A 1 100 ? 10.440 -9.341 -8.332 1.00 85.50 100 TYR A O 1
ATOM 731 N N . ARG A 1 101 ? 9.773 -9.173 -10.467 1.00 83.19 101 ARG A N 1
ATOM 732 C CA . ARG A 1 101 ? 10.916 -9.907 -11.021 1.00 83.19 101 ARG A CA 1
ATOM 733 C C . ARG A 1 101 ? 12.060 -8.939 -11.331 1.00 83.19 101 ARG A C 1
ATOM 735 O O . ARG A 1 101 ? 11.894 -8.026 -12.142 1.00 83.19 101 ARG A O 1
ATOM 742 N N . THR A 1 102 ? 13.218 -9.169 -10.721 1.00 79.75 102 THR A N 1
ATOM 743 C CA . THR A 1 102 ? 14.450 -8.416 -10.987 1.00 79.75 102 THR A CA 1
ATOM 744 C C . THR A 1 102 ? 14.989 -8.697 -12.396 1.00 79.75 102 THR A C 1
ATOM 746 O O . THR A 1 102 ? 14.716 -9.738 -13.000 1.00 79.75 102 THR A O 1
ATOM 749 N N . GLY A 1 103 ? 15.733 -7.743 -12.961 1.00 76.44 103 GLY A N 1
ATOM 750 C CA . GLY A 1 103 ? 16.340 -7.870 -14.288 1.00 76.44 103 GLY A CA 1
ATOM 751 C C . GLY A 1 103 ? 16.516 -6.529 -14.999 1.00 76.44 103 GLY A C 1
ATOM 752 O O . GLY A 1 103 ? 16.196 -5.476 -14.458 1.00 76.44 103 GLY A O 1
ATOM 753 N N . ARG A 1 104 ? 16.993 -6.563 -16.252 1.00 75.00 104 ARG A N 1
ATOM 754 C CA . ARG A 1 104 ? 17.310 -5.356 -17.056 1.00 75.00 104 ARG A CA 1
ATOM 755 C C . ARG A 1 104 ? 16.126 -4.399 -17.262 1.00 75.00 104 ARG A C 1
ATOM 757 O O . ARG A 1 104 ? 16.326 -3.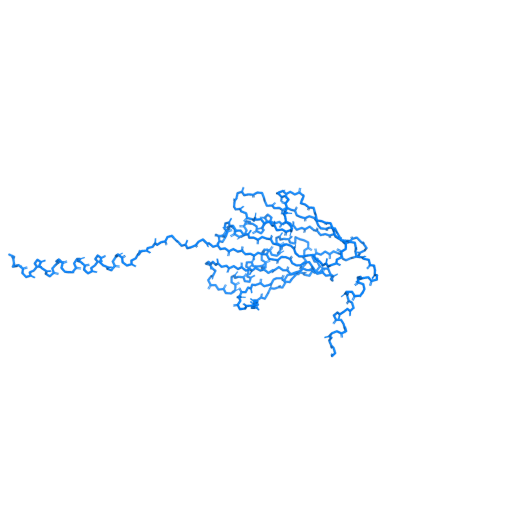212 -17.505 1.00 75.00 104 ARG A O 1
ATOM 764 N N . LYS A 1 105 ? 14.902 -4.923 -17.206 1.00 81.44 105 LYS A N 1
ATOM 765 C CA . LYS A 1 105 ? 13.646 -4.168 -17.262 1.00 81.44 105 LYS A CA 1
ATOM 766 C C . LYS A 1 105 ? 12.715 -4.727 -16.192 1.00 81.44 105 LYS A C 1
ATOM 768 O O . LYS A 1 105 ? 11.869 -5.569 -16.481 1.00 81.44 105 LYS A O 1
ATOM 773 N N . ALA A 1 106 ? 12.937 -4.308 -14.954 1.00 87.31 106 ALA A N 1
ATOM 774 C CA . ALA A 1 106 ? 12.071 -4.666 -13.844 1.00 87.31 106 ALA A CA 1
ATOM 775 C C . ALA A 1 106 ? 10.760 -3.879 -13.951 1.00 87.31 106 ALA A C 1
ATOM 777 O O . ALA A 1 106 ? 10.758 -2.695 -14.290 1.00 87.31 106 ALA A O 1
ATOM 778 N N . SER A 1 107 ? 9.634 -4.529 -13.679 1.00 89.75 107 SER A N 1
ATOM 779 C CA . SER A 1 107 ? 8.334 -3.860 -13.677 1.00 89.75 107 SER A CA 1
ATOM 780 C C . SER A 1 107 ? 7.428 -4.453 -12.620 1.00 89.75 107 SER A C 1
ATOM 782 O O . SER A 1 107 ? 7.506 -5.652 -12.351 1.00 89.75 107 SER A O 1
ATOM 784 N N . LEU A 1 108 ? 6.579 -3.612 -12.040 1.00 91.56 108 LEU A N 1
ATOM 785 C CA . LEU A 1 108 ? 5.649 -4.010 -10.999 1.00 91.56 108 LEU A CA 1
ATOM 786 C C . LEU A 1 108 ? 4.313 -3.282 -11.156 1.00 91.56 108 LEU A C 1
ATOM 788 O O . LEU A 1 108 ? 4.253 -2.163 -11.675 1.00 91.56 108 LEU A O 1
ATOM 792 N N . ARG A 1 109 ? 3.246 -3.930 -10.694 1.00 92.88 109 ARG A N 1
ATOM 793 C CA . ARG A 1 109 ? 1.895 -3.374 -10.649 1.00 92.88 109 ARG A CA 1
ATOM 794 C C . ARG A 1 109 ? 1.434 -3.333 -9.198 1.00 92.88 109 ARG A C 1
ATOM 796 O O . ARG A 1 109 ? 1.524 -4.346 -8.515 1.00 92.88 109 ARG A O 1
ATOM 803 N N . ILE A 1 110 ? 0.928 -2.181 -8.774 1.00 93.81 110 ILE A N 1
ATOM 804 C CA . ILE A 1 110 ? 0.324 -1.967 -7.459 1.00 93.81 110 ILE A CA 1
ATOM 805 C C . ILE A 1 110 ? -1.164 -1.714 -7.670 1.00 93.81 110 ILE A C 1
ATOM 807 O O . ILE A 1 110 ? -1.532 -0.769 -8.374 1.00 93.81 110 ILE A O 1
ATOM 811 N N . ASP A 1 111 ? -2.010 -2.549 -7.074 1.00 93.81 111 ASP A N 1
ATOM 812 C CA . ASP A 1 111 ? -3.465 -2.399 -7.132 1.00 93.81 111 ASP A CA 1
ATOM 813 C C . ASP A 1 111 ? -4.012 -1.945 -5.777 1.00 93.81 111 ASP A C 1
ATOM 815 O O . ASP A 1 111 ? -4.016 -2.692 -4.802 1.00 93.81 111 ASP A O 1
ATOM 819 N N . THR A 1 112 ? -4.477 -0.700 -5.681 1.00 94.56 112 THR A N 1
ATOM 820 C CA . THR A 1 112 ? -4.936 -0.165 -4.393 1.00 94.56 112 THR A CA 1
ATOM 821 C C . THR A 1 112 ? -6.428 -0.378 -4.157 1.00 94.56 112 THR A C 1
ATOM 823 O O . THR A 1 112 ? -6.932 0.050 -3.119 1.00 94.56 112 THR A O 1
ATOM 826 N N . SER A 1 113 ? -7.159 -1.002 -5.087 1.00 93.56 113 SER A N 1
ATOM 827 C CA . SER A 1 113 ? -8.616 -1.163 -4.979 1.00 93.56 113 SER A CA 1
ATOM 828 C C . SER A 1 113 ? -8.999 -2.051 -3.799 1.00 93.56 113 SER A C 1
ATOM 830 O O . SER A 1 113 ? -9.842 -1.683 -2.980 1.00 93.56 113 SER A O 1
ATOM 832 N N . GLY A 1 114 ? -8.323 -3.190 -3.655 1.00 93.56 114 GLY A N 1
ATOM 833 C CA . GLY A 1 114 ? -8.514 -4.083 -2.523 1.00 93.56 114 GLY A CA 1
ATOM 834 C C . GLY A 1 114 ? -8.082 -3.450 -1.207 1.00 93.56 114 GLY A C 1
ATOM 835 O O . GLY A 1 114 ? -8.823 -3.517 -0.229 1.00 93.56 114 GLY A O 1
ATOM 836 N N . ALA A 1 115 ? -6.944 -2.751 -1.195 1.00 94.38 115 ALA A N 1
ATOM 837 C CA . ALA A 1 115 ? -6.478 -2.013 -0.024 1.00 94.38 115 ALA A CA 1
ATOM 838 C C . ALA A 1 115 ? -7.506 -0.969 0.445 1.00 94.38 115 ALA A C 1
ATOM 840 O O . ALA A 1 115 ? -7.836 -0.943 1.631 1.00 94.38 115 ALA A O 1
ATOM 841 N N . LEU A 1 116 ? -8.065 -0.175 -0.480 1.00 95.06 116 LEU A N 1
ATOM 842 C CA . LEU A 1 116 ? -9.119 0.798 -0.187 1.00 95.06 116 LEU A CA 1
ATOM 843 C C . LEU A 1 116 ? -10.327 0.115 0.462 1.00 95.06 116 LEU A C 1
ATOM 845 O O . LEU A 1 116 ? -10.717 0.519 1.551 1.00 95.06 116 LEU A O 1
ATOM 849 N N . ARG A 1 117 ? -10.857 -0.965 -0.136 1.00 94.44 117 ARG A N 1
ATOM 850 C CA . ARG A 1 117 ? -11.999 -1.709 0.436 1.00 94.44 117 ARG A CA 1
ATOM 851 C C . ARG A 1 117 ? -11.730 -2.200 1.861 1.00 94.44 117 ARG A C 1
ATOM 853 O O . ARG A 1 117 ? -12.626 -2.189 2.698 1.00 94.44 117 ARG A O 1
ATOM 86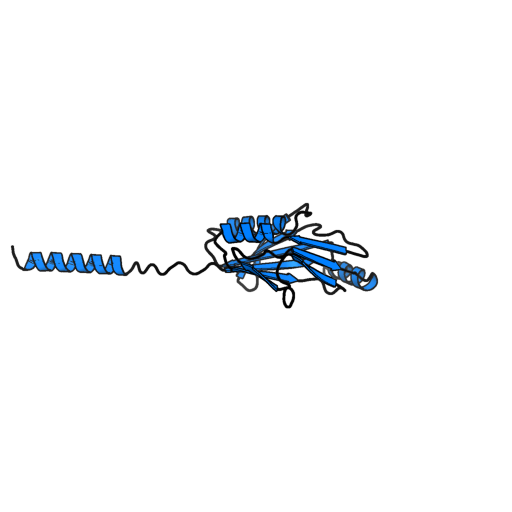0 N N . ARG A 1 118 ? -10.511 -2.672 2.152 1.00 94.94 118 ARG A N 1
ATOM 861 C CA . ARG A 1 118 ? -10.147 -3.161 3.497 1.00 94.94 118 ARG A CA 1
ATOM 862 C C . ARG A 1 118 ? -10.047 -2.028 4.516 1.00 94.94 118 ARG A C 1
ATOM 864 O O . ARG A 1 118 ? -10.424 -2.230 5.668 1.00 94.94 118 ARG A O 1
ATOM 871 N N . LEU A 1 119 ? -9.520 -0.878 4.103 1.00 93.75 119 LEU A N 1
ATOM 872 C CA . LEU A 1 119 ? -9.378 0.309 4.944 1.00 93.75 119 LEU A CA 1
ATOM 873 C C . LEU A 1 119 ? -10.745 0.921 5.267 1.00 93.75 119 LEU A C 1
ATOM 875 O O . LEU A 1 119 ? -11.047 1.128 6.444 1.00 93.75 119 LEU A O 1
ATOM 879 N N . THR A 1 120 ? -11.605 1.110 4.264 1.00 93.50 120 THR A N 1
ATOM 880 C CA . THR A 1 120 ? -12.960 1.648 4.463 1.00 93.50 120 THR A CA 1
ATOM 881 C C . THR A 1 120 ? -13.820 0.716 5.310 1.00 93.50 120 THR A C 1
ATOM 883 O O . THR A 1 120 ? -14.485 1.176 6.229 1.00 93.50 120 THR A O 1
ATOM 886 N N . ALA A 1 121 ? -13.711 -0.607 5.131 1.00 92.56 121 ALA A N 1
ATOM 887 C CA . ALA A 1 121 ? -14.399 -1.584 5.985 1.00 92.56 121 ALA A CA 1
ATOM 888 C C . ALA A 1 121 ? -13.978 -1.528 7.469 1.00 92.56 121 ALA A C 1
ATOM 890 O O . ALA A 1 121 ? -14.689 -2.035 8.335 1.00 92.56 121 ALA A O 1
ATOM 891 N N . LYS A 1 122 ? -12.820 -0.934 7.782 1.00 91.75 122 LYS A N 1
ATOM 892 C CA . LYS A 1 122 ? -12.364 -0.661 9.156 1.00 91.75 122 LYS A CA 1
ATOM 893 C C . LYS A 1 122 ? -12.618 0.792 9.587 1.00 91.75 122 LYS A C 1
ATOM 895 O O . LYS A 1 122 ? -12.205 1.189 10.673 1.00 91.75 122 LYS A O 1
ATOM 900 N N . GLY A 1 123 ? -13.324 1.568 8.766 1.00 91.56 123 GLY A N 1
ATOM 901 C CA . GLY A 1 123 ? -13.698 2.959 9.009 1.00 91.56 123 GLY A CA 1
ATOM 902 C C . GLY A 1 123 ? -12.565 3.963 8.788 1.00 91.56 123 GLY A C 1
ATOM 903 O O . GLY A 1 123 ? -12.607 5.044 9.371 1.00 91.56 123 GLY A O 1
ATOM 904 N N . PHE A 1 124 ? -11.540 3.610 8.001 1.00 92.19 124 PHE A N 1
ATOM 905 C CA . PHE A 1 124 ? -10.512 4.543 7.528 1.00 92.19 124 PHE A CA 1
ATOM 906 C C . PHE A 1 124 ? -10.934 5.131 6.175 1.00 92.19 124 PHE A C 1
ATOM 908 O O . PHE A 1 124 ? -10.573 4.613 5.118 1.00 92.19 124 PHE A O 1
ATOM 915 N N . GLU A 1 125 ? -11.712 6.210 6.219 1.00 91.62 125 GLU A N 1
ATOM 916 C CA . GLU A 1 125 ? -12.349 6.821 5.040 1.00 91.62 125 GLU A CA 1
ATOM 917 C C . GLU A 1 125 ? -11.398 7.676 4.189 1.00 91.62 125 GLU A C 1
ATOM 919 O O . GLU A 1 125 ? -11.642 7.866 3.000 1.00 91.62 125 GLU A O 1
ATOM 924 N N . ASP A 1 126 ? -10.306 8.180 4.776 1.00 91.44 126 ASP A N 1
ATOM 925 C CA . ASP A 1 126 ? -9.278 8.959 4.080 1.00 91.44 126 ASP A CA 1
ATOM 926 C C . ASP A 1 126 ? -7.881 8.481 4.490 1.00 91.44 126 ASP A C 1
ATOM 928 O O . ASP A 1 126 ? -7.376 8.785 5.576 1.00 91.44 126 ASP A O 1
ATOM 932 N N . THR A 1 127 ? -7.248 7.721 3.599 1.00 93.44 127 THR A N 1
ATOM 933 C CA . THR A 1 127 ? -5.915 7.151 3.814 1.00 93.44 127 THR A CA 1
ATOM 934 C C . THR A 1 127 ? -4.907 7.766 2.854 1.00 93.44 127 THR A C 1
ATOM 936 O O . THR A 1 127 ? -5.102 7.771 1.638 1.00 93.44 127 THR A O 1
ATOM 939 N N . ALA A 1 128 ? -3.791 8.272 3.381 1.00 94.00 128 ALA A N 1
ATOM 940 C CA . ALA A 1 128 ? -2.667 8.685 2.544 1.00 94.00 128 ALA A CA 1
ATOM 941 C C . ALA A 1 128 ? -1.865 7.451 2.106 1.00 94.00 128 ALA A C 1
ATOM 943 O O . ALA A 1 128 ? -1.441 6.669 2.951 1.00 94.00 128 ALA A O 1
ATOM 944 N N . LEU A 1 129 ? -1.632 7.294 0.806 1.00 95.62 129 LEU A N 1
ATOM 945 C CA . LEU A 1 129 ? -0.768 6.260 0.241 1.00 95.62 129 LEU A CA 1
ATOM 946 C C . LEU A 1 129 ? 0.457 6.925 -0.377 1.00 95.62 129 LEU A C 1
ATOM 948 O O . LEU A 1 129 ? 0.314 7.792 -1.238 1.00 95.62 129 LEU A O 1
ATOM 952 N N . ARG A 1 130 ? 1.655 6.506 0.016 1.00 95.94 130 ARG A N 1
ATOM 953 C CA . ARG A 1 130 ? 2.909 7.023 -0.536 1.00 95.94 130 ARG A CA 1
ATOM 954 C C . ARG A 1 130 ? 3.742 5.889 -1.100 1.00 95.94 130 ARG A C 1
ATOM 956 O O . ARG A 1 130 ? 3.889 4.858 -0.457 1.00 95.94 130 ARG A O 1
ATOM 963 N N . LEU A 1 131 ? 4.310 6.103 -2.282 1.00 96.06 131 LEU A N 1
ATOM 964 C CA . LEU A 1 131 ? 5.231 5.166 -2.914 1.00 96.06 131 LEU A CA 1
ATOM 965 C C . LEU A 1 131 ? 6.661 5.709 -2.875 1.00 96.06 131 LEU A C 1
ATOM 967 O O . LEU A 1 131 ? 6.947 6.803 -3.365 1.00 96.06 131 LEU A O 1
ATOM 971 N N . HIS A 1 132 ? 7.559 4.902 -2.330 1.00 94.56 132 HIS A N 1
ATOM 972 C CA . HIS A 1 132 ? 9.000 5.078 -2.353 1.00 94.56 132 HIS A CA 1
ATOM 973 C C . HIS A 1 132 ? 9.611 4.084 -3.340 1.00 94.56 132 HIS A C 1
ATOM 975 O O . HIS A 1 132 ? 9.304 2.892 -3.322 1.00 94.56 132 HIS A O 1
ATOM 981 N N . ILE A 1 133 ? 10.459 4.596 -4.226 1.00 90.25 133 ILE A N 1
ATOM 982 C CA . ILE A 1 133 ? 11.125 3.832 -5.282 1.00 90.25 133 ILE A CA 1
ATOM 983 C C . ILE A 1 133 ? 12.626 3.923 -5.018 1.00 90.25 133 ILE A C 1
ATOM 985 O O . ILE A 1 133 ? 13.082 4.990 -4.589 1.00 90.25 133 ILE A O 1
ATOM 989 N N . PRO A 1 134 ? 13.391 2.846 -5.260 1.00 86.06 134 PRO A N 1
ATOM 990 C CA . PRO A 1 134 ? 14.837 2.888 -5.110 1.00 86.06 134 PRO A CA 1
ATOM 991 C C . PRO A 1 134 ? 15.463 3.941 -6.042 1.00 86.06 134 PRO A C 1
ATOM 993 O O . PRO A 1 134 ? 14.849 4.308 -7.051 1.00 86.06 134 PRO A O 1
ATOM 996 N N . PRO A 1 135 ? 16.677 4.437 -5.741 1.00 83.38 135 PRO A N 1
ATOM 997 C CA . PRO A 1 135 ? 17.357 5.501 -6.488 1.00 83.38 135 PRO A CA 1
ATOM 998 C C . PRO A 1 135 ? 17.918 5.017 -7.843 1.00 83.38 135 PRO A C 1
ATOM 1000 O O . PRO A 1 135 ? 19.091 5.195 -8.171 1.00 83.38 135 PRO A O 1
ATOM 1003 N N . VAL A 1 136 ? 17.061 4.418 -8.668 1.00 81.88 136 VAL A N 1
ATOM 1004 C CA . VAL A 1 136 ? 17.352 3.924 -10.016 1.00 81.88 136 VAL A CA 1
ATOM 1005 C C . VAL A 1 136 ? 16.462 4.624 -11.041 1.00 81.88 136 VAL A C 1
ATOM 1007 O O . VAL A 1 136 ? 15.387 5.113 -10.691 1.00 81.88 136 VAL A O 1
ATOM 1010 N N . PRO A 1 137 ? 16.855 4.665 -12.327 1.00 86.56 137 PRO A N 1
ATOM 1011 C CA . PRO A 1 137 ? 15.983 5.175 -13.377 1.00 86.56 137 PRO A CA 1
ATOM 1012 C C . PRO A 1 137 ? 14.640 4.436 -13.373 1.00 86.56 137 PRO A C 1
ATOM 1014 O O . PRO A 1 137 ? 14.575 3.234 -13.646 1.00 86.56 137 PRO A O 1
ATOM 1017 N N . ALA A 1 138 ? 13.570 5.161 -13.055 1.00 87.75 138 ALA A N 1
ATOM 1018 C CA . ALA A 1 138 ? 12.238 4.608 -12.887 1.00 87.75 138 ALA A CA 1
ATOM 1019 C C . ALA A 1 138 ? 11.184 5.489 -13.556 1.00 87.75 138 ALA A C 1
ATOM 1021 O O . ALA A 1 138 ? 11.323 6.703 -13.679 1.00 87.75 138 ALA A O 1
ATOM 1022 N N . THR A 1 139 ? 10.109 4.845 -13.984 1.00 90.38 139 THR A N 1
ATOM 1023 C CA . THR A 1 139 ? 8.921 5.468 -14.560 1.00 90.38 139 THR A CA 1
ATOM 1024 C C . THR A 1 139 ? 7.721 5.004 -13.759 1.00 90.38 139 THR A C 1
ATOM 1026 O O . THR A 1 139 ? 7.551 3.806 -13.541 1.00 90.38 139 THR A O 1
ATOM 1029 N N . VAL A 1 140 ? 6.897 5.948 -13.316 1.00 91.31 140 VAL A N 1
ATOM 1030 C CA . VAL A 1 140 ? 5.665 5.672 -12.575 1.00 91.31 140 VAL A CA 1
ATOM 1031 C C . VAL A 1 140 ? 4.505 6.150 -13.417 1.00 91.31 140 VAL A C 1
ATOM 1033 O O . VAL A 1 140 ? 4.447 7.314 -13.806 1.00 91.31 140 VAL A O 1
ATOM 1036 N N . ARG A 1 141 ? 3.581 5.245 -13.720 1.00 90.75 141 ARG A N 1
ATOM 1037 C CA . ARG A 1 141 ? 2.377 5.544 -14.490 1.00 90.75 141 ARG A CA 1
ATOM 1038 C C . ARG A 1 141 ? 1.161 5.137 -13.681 1.00 90.75 141 ARG A C 1
ATOM 1040 O O . ARG A 1 141 ? 1.084 4.015 -13.195 1.00 90.75 141 ARG A O 1
ATOM 1047 N N . THR A 1 142 ? 0.202 6.045 -13.566 1.00 90.69 142 THR A N 1
ATOM 1048 C CA . THR A 1 142 ? -1.120 5.714 -13.030 1.00 90.69 142 THR A CA 1
ATOM 1049 C C . THR A 1 142 ? -1.953 5.177 -14.192 1.00 90.69 142 THR A C 1
ATOM 1051 O O . THR A 1 142 ? -2.178 5.891 -15.164 1.00 90.69 142 THR A O 1
ATOM 1054 N N . LEU A 1 143 ? -2.307 3.892 -14.144 1.00 87.44 143 LEU A N 1
ATOM 1055 C CA . LEU A 1 143 ? -3.086 3.202 -15.178 1.00 87.44 143 LEU A CA 1
ATOM 1056 C C . LEU A 1 143 ? -4.590 3.456 -15.032 1.00 87.44 143 LEU A C 1
ATOM 1058 O O . LEU A 1 143 ? -5.310 3.450 -16.023 1.00 87.44 143 LEU A O 1
ATOM 1062 N N . ALA A 1 144 ? -5.051 3.654 -13.799 1.00 84.12 144 ALA A N 1
ATOM 1063 C CA . ALA A 1 144 ? -6.423 4.007 -13.461 1.00 84.12 144 ALA A CA 1
ATOM 1064 C C . ALA A 1 144 ? -6.416 4.910 -12.224 1.00 84.12 144 ALA A C 1
ATOM 1066 O O . ALA A 1 144 ? -5.524 4.775 -11.385 1.00 84.12 144 ALA A O 1
ATOM 1067 N N . GLY A 1 145 ? -7.402 5.801 -12.108 1.00 81.94 145 GLY A N 1
ATOM 1068 C CA . GLY A 1 145 ? -7.479 6.805 -11.044 1.00 81.94 145 GLY A CA 1
ATOM 1069 C C . GLY A 1 145 ? -6.686 8.081 -11.340 1.00 81.94 145 GLY A C 1
ATOM 1070 O O . GLY A 1 145 ? -6.104 8.246 -12.412 1.00 81.94 145 GLY A O 1
ATOM 1071 N N . ALA A 1 146 ? -6.697 9.014 -10.387 1.00 79.75 146 ALA A N 1
ATOM 1072 C CA . ALA A 1 146 ? -6.029 10.302 -10.545 1.00 79.75 146 ALA A CA 1
ATOM 1073 C C . ALA A 1 146 ? -4.496 10.164 -10.426 1.00 79.75 146 ALA A C 1
ATOM 1075 O O . ALA A 1 146 ? -4.013 9.441 -9.544 1.00 79.75 146 ALA A O 1
ATOM 1076 N N . PRO A 1 147 ? -3.714 10.863 -11.271 1.00 77.75 147 PRO A N 1
ATOM 1077 C CA . PRO A 1 147 ? -2.264 10.885 -11.148 1.00 77.75 147 PRO A CA 1
ATOM 1078 C C . PRO A 1 147 ? -1.843 11.532 -9.823 1.00 77.75 147 PRO A C 1
ATOM 1080 O O . PRO A 1 147 ? -2.455 12.491 -9.355 1.00 77.75 147 PRO A O 1
ATOM 1083 N N . ALA A 1 148 ? -0.773 11.015 -9.225 1.00 78.19 148 ALA A N 1
ATOM 1084 C CA . ALA A 1 148 ? -0.249 11.534 -7.969 1.00 78.19 148 ALA A CA 1
ATOM 1085 C C . ALA A 1 148 ? 0.811 12.616 -8.168 1.00 78.19 148 ALA A C 1
ATOM 1087 O O . ALA A 1 148 ? 1.778 12.431 -8.910 1.00 78.19 148 ALA A O 1
ATOM 1088 N N . ALA A 1 149 ? 0.720 13.681 -7.372 1.00 77.56 149 ALA A N 1
ATOM 1089 C CA . ALA A 1 149 ? 1.859 14.554 -7.127 1.00 77.56 149 ALA A CA 1
ATOM 1090 C C . ALA A 1 149 ? 2.882 13.814 -6.249 1.00 77.56 149 ALA A C 1
ATOM 1092 O O . ALA A 1 149 ? 2.535 13.290 -5.190 1.00 77.56 149 ALA A O 1
ATOM 1093 N N . LYS A 1 150 ? 4.151 13.764 -6.678 1.00 84.69 150 LYS A N 1
ATOM 1094 C CA . LYS A 1 150 ? 5.267 13.167 -5.910 1.00 84.69 150 LYS A CA 1
ATOM 1095 C C . LYS A 1 150 ? 5.013 11.718 -5.436 1.00 84.69 150 LYS A C 1
ATOM 1097 O O . LYS A 1 150 ? 5.502 11.330 -4.378 1.00 84.69 150 LYS A O 1
ATOM 1102 N N . HIS A 1 151 ? 4.248 10.934 -6.203 1.00 91.19 151 HIS A N 1
ATOM 1103 C CA . HIS A 1 151 ? 3.862 9.551 -5.869 1.00 91.19 151 HIS A CA 1
ATOM 1104 C C . HIS A 1 151 ? 3.097 9.411 -4.536 1.00 91.19 151 HIS A C 1
ATOM 1106 O O . HIS A 1 151 ? 3.279 8.444 -3.792 1.00 91.19 151 HIS A O 1
ATOM 1112 N N . VAL A 1 152 ? 2.254 10.399 -4.226 1.00 92.81 152 VAL A N 1
ATOM 1113 C CA . VAL A 1 152 ? 1.316 10.374 -3.101 1.00 92.81 152 VAL A CA 1
ATOM 1114 C C . VAL A 1 152 ? -0.123 10.388 -3.615 1.00 92.81 152 VAL A C 1
ATOM 1116 O O . VAL A 1 152 ? -0.520 11.295 -4.345 1.00 92.81 152 VAL A O 1
ATOM 1119 N N . TRP A 1 153 ? -0.916 9.411 -3.184 1.00 93.69 153 TRP A N 1
ATOM 1120 C CA . TRP A 1 153 ? -2.345 9.299 -3.470 1.00 93.69 153 TRP A CA 1
ATOM 1121 C C . TRP A 1 153 ? -3.169 9.421 -2.187 1.00 93.69 153 TRP A C 1
ATOM 1123 O O . TRP A 1 153 ? -2.691 9.163 -1.080 1.00 93.69 153 TRP A O 1
ATOM 1133 N N . ARG A 1 154 ? -4.440 9.796 -2.342 1.00 92.81 154 ARG A N 1
ATOM 1134 C CA . ARG A 1 154 ? -5.440 9.778 -1.269 1.00 92.81 154 ARG A CA 1
ATOM 1135 C C . ARG A 1 154 ? -6.470 8.711 -1.604 1.00 92.81 154 ARG A C 1
ATOM 1137 O O . ARG A 1 154 ? -7.178 8.833 -2.599 1.00 92.81 154 ARG A O 1
ATOM 1144 N N . LEU A 1 155 ? -6.515 7.660 -0.798 1.00 92.44 155 LEU A N 1
ATOM 1145 C CA . LEU A 1 155 ? -7.507 6.600 -0.899 1.00 92.44 155 LEU A CA 1
ATOM 1146 C C . LEU A 1 155 ? -8.735 7.053 -0.110 1.00 92.44 155 LEU A C 1
ATOM 1148 O O . LEU A 1 155 ? -8.670 7.143 1.116 1.00 92.44 155 LEU A O 1
ATOM 1152 N N . ARG A 1 156 ? -9.811 7.383 -0.827 1.00 92.44 156 ARG A N 1
ATOM 1153 C CA . ARG A 1 156 ? -11.074 7.852 -0.252 1.00 92.44 156 ARG A CA 1
ATOM 1154 C C . ARG A 1 156 ? -12.206 6.900 -0.578 1.00 92.44 156 ARG A C 1
ATOM 1156 O O . ARG A 1 156 ? -12.250 6.366 -1.687 1.00 92.44 156 ARG A O 1
ATOM 1163 N N . GLU A 1 157 ? -13.124 6.724 0.361 1.00 88.38 157 GLU A N 1
ATOM 1164 C CA . GLU A 1 157 ? -14.369 6.007 0.094 1.00 88.38 157 GLU A CA 1
ATOM 1165 C C . GLU A 1 157 ? -15.128 6.638 -1.087 1.00 88.38 157 GLU A C 1
ATOM 1167 O O . GLU A 1 157 ? -15.158 7.859 -1.243 1.00 88.38 157 GLU A O 1
ATOM 1172 N N . GLY A 1 158 ? -15.660 5.799 -1.983 1.00 83.06 158 GLY A N 1
ATOM 1173 C CA . GLY A 1 158 ? -16.334 6.234 -3.215 1.00 83.06 158 GLY A CA 1
ATOM 1174 C C . GLY A 1 158 ? -15.420 6.838 -4.294 1.00 83.06 158 GLY A C 1
ATOM 1175 O O . GLY A 1 158 ? -15.874 7.078 -5.410 1.00 83.06 158 GLY A O 1
ATOM 1176 N N . GLY A 1 159 ? -14.135 7.066 -4.002 1.00 84.12 159 GLY A N 1
ATOM 1177 C CA . GLY A 1 159 ? -13.159 7.583 -4.960 1.00 84.12 159 GLY A CA 1
ATOM 1178 C C . GLY A 1 159 ? -12.530 6.490 -5.836 1.00 84.12 159 GLY A C 1
ATOM 1179 O O . GLY A 1 159 ? -12.481 5.321 -5.442 1.00 84.12 159 GLY A O 1
ATOM 1180 N N . PRO A 1 160 ? -11.989 6.844 -7.018 1.00 86.62 160 PRO A 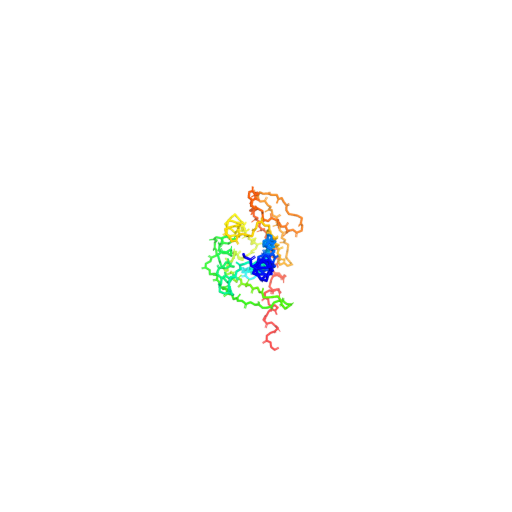N 1
ATOM 1181 C CA . PRO A 1 160 ? -11.291 5.882 -7.860 1.00 86.62 160 PRO A CA 1
ATOM 1182 C C . PRO A 1 160 ? -9.971 5.460 -7.203 1.00 86.62 160 PRO A C 1
ATOM 1184 O O . PRO A 1 160 ? -9.065 6.275 -7.011 1.00 86.62 160 PRO A O 1
ATOM 1187 N N . ALA A 1 161 ? -9.850 4.174 -6.877 1.00 89.81 161 ALA A N 1
ATOM 1188 C CA . ALA A 1 161 ? -8.618 3.610 -6.341 1.00 89.81 161 ALA A CA 1
ATOM 1189 C C . ALA A 1 161 ? -7.529 3.561 -7.431 1.00 89.81 161 ALA A C 1
ATOM 1191 O O . ALA A 1 161 ? -7.763 2.968 -8.490 1.00 89.81 161 ALA A O 1
ATOM 1192 N N . PRO A 1 162 ? -6.351 4.169 -7.211 1.00 91.12 162 PRO A N 1
ATOM 1193 C CA . PRO A 1 162 ? -5.296 4.172 -8.206 1.00 91.12 162 PRO A CA 1
ATOM 1194 C C . PRO A 1 162 ? -4.740 2.771 -8.483 1.00 91.12 162 PRO A C 1
ATOM 1196 O O . PRO A 1 162 ? -4.462 1.978 -7.587 1.00 91.12 162 PRO A O 1
ATOM 1199 N N . VAL A 1 163 ? -4.490 2.494 -9.757 1.00 92.88 163 VAL A N 1
ATOM 1200 C CA . VAL A 1 163 ? -3.675 1.353 -10.179 1.00 92.88 163 VAL A CA 1
ATOM 1201 C C . VAL A 1 163 ? -2.374 1.906 -10.723 1.00 92.88 163 VAL A C 1
ATOM 1203 O O . VAL A 1 163 ? -2.383 2.692 -11.670 1.00 92.88 163 VAL A O 1
ATOM 1206 N N . VAL A 1 164 ? -1.248 1.499 -10.147 1.00 92.81 164 VAL A N 1
ATOM 1207 C CA . VAL A 1 164 ? 0.065 2.064 -10.468 1.00 92.81 164 VAL A CA 1
ATOM 1208 C C . VAL A 1 164 ? 0.924 1.017 -11.162 1.00 92.81 164 VAL A C 1
ATOM 1210 O O . VAL A 1 164 ? 1.061 -0.106 -10.686 1.00 92.81 164 VAL A O 1
ATOM 1213 N N . ALA A 1 165 ? 1.527 1.391 -12.286 1.00 92.44 165 ALA A N 1
ATOM 1214 C CA . ALA A 1 165 ? 2.591 0.638 -12.930 1.00 92.44 165 ALA A CA 1
ATOM 1215 C C . ALA A 1 165 ? 3.924 1.348 -12.710 1.00 92.44 165 ALA A C 1
ATOM 1217 O O . ALA A 1 165 ? 4.064 2.535 -13.017 1.00 92.44 165 ALA A O 1
ATOM 1218 N N . VAL A 1 166 ? 4.912 0.608 -12.216 1.00 91.75 166 VAL A N 1
ATOM 1219 C CA . VAL A 1 166 ? 6.282 1.093 -12.046 1.00 91.75 166 VAL A CA 1
ATOM 1220 C C . VAL A 1 166 ? 7.186 0.298 -12.973 1.00 91.75 166 VAL A C 1
ATOM 1222 O O . VAL A 1 166 ? 7.228 -0.928 -12.900 1.00 91.75 166 VAL A O 1
ATOM 1225 N N . GLY A 1 167 ? 7.906 0.985 -13.853 1.00 91.31 167 GLY A N 1
ATOM 1226 C CA . GLY A 1 167 ? 8.953 0.404 -14.689 1.00 91.31 167 GLY A CA 1
ATOM 1227 C C . GLY A 1 167 ? 10.316 0.921 -14.252 1.00 91.31 167 GLY A C 1
ATOM 1228 O O . GLY A 1 167 ? 10.517 2.131 -14.223 1.00 91.31 167 GLY A O 1
ATOM 1229 N N . MET A 1 168 ? 11.250 0.026 -13.946 1.00 89.62 168 MET A N 1
ATOM 1230 C CA . MET A 1 168 ? 12.600 0.337 -13.476 1.00 89.62 168 MET A CA 1
ATOM 1231 C C . MET A 1 168 ? 13.646 -0.181 -14.468 1.00 89.62 168 MET A C 1
ATOM 1233 O O . MET A 1 168 ? 13.524 -1.274 -15.030 1.00 89.62 168 MET A O 1
ATOM 1237 N N . ARG A 1 169 ? 14.694 0.616 -14.688 1.00 83.06 169 ARG A N 1
ATOM 1238 C CA . ARG A 1 169 ? 15.848 0.277 -15.530 1.00 83.06 169 ARG A CA 1
ATOM 1239 C C . ARG A 1 169 ? 17.118 0.310 -14.686 1.00 83.06 169 ARG A C 1
ATOM 1241 O O . ARG A 1 169 ? 17.833 1.314 -14.690 1.00 83.06 169 ARG A O 1
ATOM 1248 N N . PRO A 1 170 ? 17.398 -0.771 -13.951 1.00 68.25 170 PRO A N 1
ATOM 1249 C CA . PRO A 1 170 ? 18.615 -0.854 -13.169 1.00 68.25 170 PRO A CA 1
ATOM 1250 C C . PRO A 1 170 ? 19.832 -0.915 -14.097 1.00 68.25 170 PRO A C 1
ATOM 1252 O O . PRO A 1 170 ? 19.948 -1.809 -14.936 1.00 68.25 170 PRO A O 1
ATOM 1255 N N . HIS A 1 171 ? 20.733 0.063 -13.989 1.00 63.69 171 HIS A N 1
ATOM 1256 C CA . HIS A 1 171 ? 21.995 0.017 -14.722 1.00 63.69 171 HIS A CA 1
ATOM 1257 C C . HIS A 1 171 ? 22.928 -0.978 -14.014 1.00 63.69 171 HIS A C 1
ATOM 1259 O O . HIS A 1 171 ? 23.115 -0.814 -12.808 1.00 63.69 171 HIS A O 1
ATOM 1265 N N . PRO A 1 172 ? 23.523 -1.975 -14.698 1.00 60.62 172 PRO A N 1
ATOM 1266 C CA . PRO A 1 172 ? 24.224 -3.086 -14.045 1.00 60.62 172 PRO A CA 1
ATOM 1267 C C . PRO A 1 172 ? 25.272 -2.646 -13.016 1.00 60.62 172 PRO A C 1
ATOM 1269 O O . PRO A 1 172 ? 25.282 -3.162 -11.907 1.00 60.62 172 PRO A O 1
ATOM 1272 N N . ALA A 1 173 ? 26.080 -1.626 -13.330 1.00 61.12 173 ALA A N 1
ATOM 1273 C CA . ALA A 1 173 ? 27.098 -1.103 -12.415 1.00 61.12 173 ALA A CA 1
ATOM 1274 C C . ALA A 1 173 ? 26.508 -0.481 -11.132 1.00 61.12 173 ALA A C 1
ATOM 1276 O O . ALA A 1 173 ? 27.049 -0.670 -10.047 1.00 61.12 173 ALA A O 1
ATOM 1277 N N . ARG A 1 174 ? 25.373 0.228 -11.233 1.00 59.34 174 ARG A N 1
ATOM 1278 C CA . ARG A 1 174 ? 24.699 0.839 -10.071 1.00 59.34 174 ARG A CA 1
ATOM 1279 C C . ARG A 1 174 ? 23.863 -0.171 -9.293 1.00 59.34 174 ARG A C 1
ATOM 1281 O O . ARG A 1 174 ? 23.771 -0.068 -8.082 1.00 59.34 174 ARG A O 1
ATOM 1288 N N . TRP A 1 175 ? 23.293 -1.154 -9.983 1.00 61.41 175 TRP A N 1
ATOM 1289 C CA . TRP A 1 175 ? 22.480 -2.204 -9.378 1.00 61.41 175 TRP A CA 1
ATOM 1290 C C . TRP A 1 175 ? 23.319 -3.215 -8.610 1.00 61.41 175 TRP A C 1
ATOM 1292 O O . TRP A 1 175 ? 22.987 -3.538 -7.479 1.00 61.41 175 TRP A O 1
ATOM 1302 N N . CYS A 1 176 ? 24.435 -3.674 -9.186 1.00 60.59 176 CYS A N 1
ATOM 1303 C CA . CYS A 1 176 ? 25.373 -4.524 -8.462 1.00 60.59 176 CYS A CA 1
ATOM 1304 C C . CYS A 1 176 ? 25.980 -3.775 -7.274 1.00 60.59 176 CYS A C 1
ATOM 1306 O O . CYS A 1 176 ? 26.086 -4.363 -6.210 1.00 60.59 176 CYS A O 1
ATOM 1308 N N . GLY A 1 177 ? 26.310 -2.483 -7.417 1.00 59.88 177 GLY A N 1
ATOM 1309 C CA . GLY A 1 177 ? 26.769 -1.661 -6.293 1.00 59.88 177 GLY A CA 1
ATOM 1310 C C . GLY A 1 177 ? 25.735 -1.572 -5.167 1.00 59.88 177 GLY A C 1
ATOM 1311 O O . GLY A 1 177 ? 26.070 -1.791 -4.009 1.00 59.88 177 GLY A O 1
ATOM 1312 N N . ALA A 1 178 ? 24.468 -1.332 -5.504 1.00 58.66 178 ALA A N 1
ATOM 1313 C CA . ALA A 1 178 ? 23.397 -1.217 -4.522 1.00 58.66 178 ALA A CA 1
ATOM 1314 C C . ALA A 1 178 ? 23.015 -2.571 -3.879 1.00 58.66 178 ALA A C 1
ATOM 1316 O O . ALA A 1 178 ? 22.822 -2.636 -2.670 1.00 58.66 178 ALA A O 1
ATOM 1317 N N . MET A 1 179 ? 23.074 -3.682 -4.630 1.00 57.78 179 MET A N 1
ATOM 1318 C CA . MET A 1 179 ? 22.926 -5.040 -4.079 1.00 57.78 179 MET A CA 1
ATOM 1319 C C . MET A 1 179 ? 24.161 -5.542 -3.306 1.00 57.78 179 MET A C 1
ATOM 1321 O O . MET A 1 179 ? 24.026 -6.438 -2.477 1.00 57.78 179 MET A O 1
ATOM 1325 N N . ALA A 1 180 ? 25.357 -4.997 -3.556 1.00 57.75 180 ALA A N 1
ATOM 1326 C CA . ALA A 1 180 ? 26.593 -5.362 -2.853 1.00 57.75 180 ALA A CA 1
ATOM 1327 C C . ALA A 1 180 ? 26.813 -4.562 -1.558 1.00 57.75 180 ALA A C 1
ATOM 1329 O O . ALA A 1 180 ? 27.498 -5.034 -0.653 1.00 57.75 180 ALA A O 1
ATOM 1330 N N . LEU A 1 181 ? 26.217 -3.373 -1.432 1.00 52.94 181 LEU A N 1
ATOM 1331 C CA . LEU A 1 181 ? 26.338 -2.523 -0.243 1.00 52.94 181 LEU A CA 1
ATOM 1332 C C . LEU A 1 181 ? 25.828 -3.163 1.071 1.00 52.94 181 LEU A C 1
ATOM 1334 O O . LEU A 1 181 ? 26.507 -2.987 2.082 1.00 52.94 181 LEU A O 1
ATOM 1338 N N . PRO A 1 182 ? 24.734 -3.954 1.111 1.00 52.94 182 PRO A N 1
ATOM 1339 C CA . PRO A 1 182 ? 24.339 -4.664 2.328 1.00 52.94 182 PRO A CA 1
ATOM 1340 C C . PRO A 1 182 ? 25.343 -5.746 2.752 1.00 52.94 182 PRO A C 1
ATOM 1342 O O . PRO A 1 182 ? 25.402 -6.089 3.927 1.00 52.94 182 PRO A O 1
ATOM 1345 N N . VAL A 1 183 ? 26.140 -6.277 1.817 1.00 50.22 183 VAL A N 1
ATOM 1346 C CA . VAL A 1 183 ? 27.135 -7.328 2.097 1.00 50.22 183 VAL A CA 1
ATOM 1347 C C . VAL A 1 183 ? 28.393 -6.745 2.754 1.00 50.22 183 VAL A C 1
ATOM 1349 O O . VAL A 1 183 ? 29.065 -7.437 3.510 1.00 50.22 183 VAL A O 1
ATOM 1352 N N . LEU A 1 184 ? 28.690 -5.462 2.524 1.00 44.41 184 LEU A N 1
ATOM 1353 C CA . LEU A 1 184 ? 29.866 -4.778 3.083 1.00 44.41 184 LEU A CA 1
ATOM 1354 C C . LEU A 1 184 ? 29.597 -4.043 4.408 1.00 44.41 184 LEU A C 1
ATOM 1356 O O . LEU A 1 184 ? 30.545 -3.619 5.057 1.00 44.41 184 LEU A O 1
ATOM 1360 N N . GLY A 1 185 ? 28.333 -3.899 4.820 1.00 39.69 185 GLY A N 1
ATOM 1361 C CA . GLY A 1 185 ? 27.942 -3.272 6.093 1.00 39.69 185 GLY A CA 1
ATOM 1362 C C . GLY A 1 185 ? 27.663 -4.250 7.242 1.00 39.69 185 GLY A C 1
ATOM 1363 O O . GLY A 1 185 ? 27.134 -3.830 8.267 1.00 39.69 185 GLY A O 1
ATOM 1364 N N . ALA A 1 186 ? 27.955 -5.541 7.053 1.00 42.34 186 ALA A N 1
ATOM 1365 C CA . ALA A 1 186 ? 27.705 -6.618 8.017 1.00 42.34 186 ALA A CA 1
ATOM 1366 C C . ALA A 1 186 ? 28.993 -7.221 8.624 1.00 42.34 186 ALA A C 1
ATOM 1368 O O . ALA A 1 186 ? 28.969 -8.366 9.078 1.00 42.34 186 ALA A O 1
ATOM 1369 N N . LEU A 1 187 ? 30.101 -6.468 8.627 1.00 35.16 187 LEU A N 1
ATOM 1370 C CA . LEU A 1 187 ? 31.350 -6.799 9.327 1.00 35.16 187 LEU A CA 1
ATOM 1371 C C . LEU A 1 187 ? 31.602 -5.822 10.475 1.00 35.16 187 LEU A C 1
ATOM 1373 O O . LEU A 1 187 ? 31.469 -4.601 10.233 1.00 35.16 187 LEU A O 1
#

Secondary structure (DSSP, 8-state):
--HHHHHHHHHHHHHHHHHHHT---PPPPPPEEEEEEEE-TTS-EEEEEEEES---SH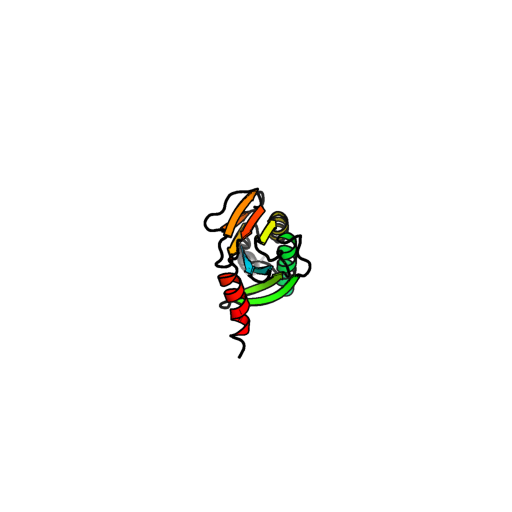HHHHHHHHHHHHHH-TT-SEEEEEEEEETTEEEEEEEEETSS--STTEEEEEEHHHHHHHHHTTT--EEEEEEE--SS-EEEEEEESPPPBTTEEEEETTSPPPEEEEEE---HHHHHHHHHHHHHS--

Sequence (187 aa):
MSLRWLTATAVALLALAVLAGCGGGGAPPPQRARVDVTVLEDGGAEVDLHAAGRLPSDAEVRALAGRIARELFPGARTVRVSTRKGRGIPFARAEVDRAYRTGRKASLRIDTSGALRRLTAKGFEDTALRLHIPPVPATVRTLAGAPAAKHVWRLREGGPAPVVAVGMRPHPARWCGAMALPVLGAL